Protein AF-A0A9E5EJ06-F1 (afdb_monomer_lite)

Radius of gyration: 21.03 Å; chains: 1; bounding box: 41×46×55 Å

Secondary structure (DSSP, 8-state):
-EEEEEE--SSSHHHHHHTT-GGGSSS---TTS---S-TT---TTS--SS-HHHHIIIIIITHHHH---SS--TTSTT----SEEEEEEE-TTS-EEEEEEETT-SEEEEEEEEEETTEEEEEEEEEEE----SS--S----TTTS-EEEEEEEETTS--EE-PPPP--SHHHHHHHHHHHHHH-SSPPP-TT-----S--

Foldseek 3Di:
DKDKDFDAQCFAQVNCVVVVNNLLEDDWWAAPDCPALPLLFDHLVPHPDPDSVVSCVVAVVCCVPVVDHPGTRRHYHPDDDTQWMWMWDQDPVRDIDTDIGHNPPQWDWDWDKDQDPFFIKIKIWTQGGSPSPSPPPPDPVHSPVPIDIWIKTDTPPDDIDTDDDDQADDPPSPVVVLVCLVPPPPDRDDDPPCPDPDDDD

Sequence (201 aa):
EVSAFGNLAFYGEANALQRGDKKWTGFSRYTGRENGQDPFAYRLDDPKLTDPEMEQGIYWKAEKETGYLRDQNVFRPGITIEDVMSVLVRYRDDTLLNYSLNAFSPYEGYTATFTCDRGRVEYREFHGAHIVQGSGSKSLVDEHGSWKAELKVFPHFQDPYEVQIPFSEGGHGGGDPLLQEQIFSLSPPADPWARSAGHSC

pLDDT: mean 85.73, std 15.83, range [33.41, 98.56]

Structure (mmCIF, N/CA/C/O backbone):
data_AF-A0A9E5EJ06-F1
#
_entry.id   AF-A0A9E5EJ06-F1
#
loop_
_atom_site.group_PDB
_atom_site.id
_atom_site.type_symbol
_atom_site.label_atom_id
_atom_site.label_alt_id
_atom_site.label_comp_id
_atom_site.label_asym_id
_atom_site.label_entity_id
_atom_site.label_seq_id
_atom_site.pdbx_PDB_ins_code
_atom_site.Cartn_x
_atom_site.Cartn_y
_atom_site.Cartn_z
_atom_site.occupancy
_atom_site.B_iso_or_equiv
_atom_site.auth_seq_id
_atom_site.auth_comp_id
_atom_site.auth_asym_id
_atom_site.auth_atom_id
_atom_site.pdbx_PDB_model_num
ATOM 1 N N . GLU A 1 1 ? -10.680 0.039 -19.235 1.00 93.94 1 GLU A N 1
ATOM 2 C CA . GLU A 1 1 ? -11.838 -0.443 -18.438 1.00 93.94 1 GLU A CA 1
ATOM 3 C C . GLU A 1 1 ? -11.390 -0.674 -17.003 1.00 93.94 1 GLU A C 1
ATOM 5 O O . GLU A 1 1 ? -10.230 -1.024 -16.811 1.00 93.94 1 GLU A O 1
ATOM 10 N N . VAL A 1 2 ? -12.267 -0.469 -16.018 1.00 96.50 2 VAL A N 1
ATOM 11 C CA . VAL A 1 2 ? -11.960 -0.715 -14.600 1.00 96.50 2 VAL A CA 1
ATOM 12 C C . VAL A 1 2 ? -13.094 -1.516 -13.974 1.00 96.50 2 VAL A C 1
ATOM 14 O O . VAL A 1 2 ? -14.266 -1.215 -14.192 1.00 96.50 2 VAL A O 1
ATOM 17 N N . SER A 1 3 ? -12.747 -2.536 -13.197 1.00 98.06 3 SER A N 1
ATOM 18 C CA . SER A 1 3 ? -13.660 -3.241 -12.295 1.00 98.06 3 SER A CA 1
ATOM 19 C C . SER A 1 3 ? -13.023 -3.290 -10.916 1.00 98.06 3 SER A C 1
ATOM 21 O O . SER A 1 3 ? -11.873 -3.700 -10.789 1.00 98.06 3 SER A O 1
ATOM 23 N N . ALA A 1 4 ? -13.749 -2.849 -9.897 1.00 97.75 4 ALA A N 1
ATOM 24 C CA . ALA A 1 4 ? -13.243 -2.755 -8.538 1.00 97.75 4 ALA A CA 1
ATOM 25 C C . ALA A 1 4 ? -14.284 -3.286 -7.558 1.00 97.75 4 ALA A C 1
ATOM 27 O O . ALA A 1 4 ? -15.479 -3.034 -7.715 1.00 97.75 4 ALA A O 1
ATOM 28 N N . PHE A 1 5 ? -13.806 -3.997 -6.547 1.00 97.94 5 PHE A N 1
ATOM 29 C CA . PHE A 1 5 ? -14.592 -4.447 -5.411 1.00 97.94 5 PHE A CA 1
ATOM 30 C C . PHE A 1 5 ? -13.811 -4.122 -4.150 1.00 97.94 5 PHE A C 1
ATOM 32 O O . PHE A 1 5 ? -12.619 -4.422 -4.074 1.00 97.94 5 PHE A O 1
ATOM 39 N N . GLY A 1 6 ? -14.477 -3.548 -3.162 1.00 97.69 6 GLY A N 1
ATOM 40 C CA . GLY A 1 6 ? -13.914 -3.397 -1.837 1.00 97.69 6 GLY A CA 1
ATOM 41 C C . GLY A 1 6 ? -14.914 -3.797 -0.770 1.00 97.69 6 GLY A C 1
ATOM 42 O O . GLY A 1 6 ? -16.070 -4.137 -1.047 1.00 97.69 6 GLY A O 1
ATOM 43 N N . ASN A 1 7 ? -14.411 -3.877 0.453 1.00 97.69 7 ASN A N 1
ATOM 44 C CA . ASN A 1 7 ? -15.216 -4.185 1.619 1.00 97.69 7 ASN A CA 1
ATOM 45 C C . ASN A 1 7 ? -14.571 -3.580 2.868 1.00 97.69 7 ASN A C 1
ATOM 47 O O . ASN A 1 7 ? -13.352 -3.435 2.949 1.00 97.69 7 ASN A O 1
ATOM 51 N N . LEU A 1 8 ? -15.399 -3.274 3.861 1.00 97.56 8 LEU A N 1
ATOM 52 C CA . LEU A 1 8 ? -14.957 -3.065 5.233 1.00 97.56 8 LEU A CA 1
ATOM 53 C C . LEU A 1 8 ? -15.036 -4.427 5.934 1.00 97.56 8 LEU A C 1
ATOM 55 O O . LEU A 1 8 ? -16.119 -4.858 6.329 1.00 97.56 8 LEU A O 1
ATOM 59 N N . ALA A 1 9 ? -13.909 -5.126 6.033 1.00 96.06 9 ALA A N 1
ATOM 60 C CA . ALA A 1 9 ? -13.821 -6.517 6.470 1.00 96.06 9 ALA A CA 1
ATOM 61 C C . ALA A 1 9 ? -13.235 -6.691 7.882 1.00 96.06 9 ALA A C 1
ATOM 63 O O . ALA A 1 9 ? -13.571 -7.664 8.560 1.00 96.06 9 ALA A O 1
ATOM 64 N N . PHE A 1 10 ? -12.383 -5.774 8.351 1.00 96.06 10 PHE A N 1
ATOM 65 C CA . PHE A 1 10 ? -11.722 -5.872 9.655 1.00 96.06 10 PHE A CA 1
ATOM 66 C C . PHE A 1 10 ? -12.070 -4.708 10.582 1.00 96.06 10 PHE A C 1
ATOM 68 O O . PHE A 1 10 ? -12.470 -4.923 11.725 1.00 96.06 10 PHE A O 1
ATOM 75 N N . TYR A 1 11 ? -11.949 -3.465 10.142 1.00 96.31 11 TYR A N 1
ATOM 76 C CA . TYR A 1 11 ? -12.270 -2.310 10.976 1.00 96.31 11 TYR A CA 1
ATOM 77 C C . TYR A 1 11 ? -13.785 -2.128 11.148 1.00 96.31 11 TYR A C 1
ATOM 79 O O . TYR A 1 11 ? -14.600 -2.831 10.550 1.00 96.31 11 TYR A O 1
ATOM 87 N N . GLY A 1 12 ? -14.179 -1.185 12.005 1.00 96.62 12 GLY A N 1
ATOM 88 C CA . GLY A 1 12 ? -15.582 -0.907 12.302 1.00 96.62 12 GLY A CA 1
ATOM 89 C C . GLY A 1 12 ? -16.208 -1.831 13.352 1.00 96.62 12 GLY A C 1
ATOM 90 O O . GLY A 1 12 ? -15.790 -2.969 13.579 1.00 96.62 12 GLY A O 1
ATOM 91 N N . GLU A 1 13 ? -17.230 -1.300 14.023 1.00 96.75 13 GLU A N 1
ATOM 92 C CA . GLU A 1 13 ? -17.879 -1.953 15.163 1.00 96.75 13 GLU A CA 1
ATOM 93 C C . GLU A 1 13 ? -18.507 -3.303 14.796 1.00 96.75 13 GLU A C 1
ATOM 95 O O . GLU A 1 13 ? -18.288 -4.292 15.492 1.00 96.75 13 GLU A O 1
ATOM 100 N N . ALA A 1 14 ? -19.250 -3.370 13.687 1.00 96.25 14 ALA A N 1
ATOM 101 C CA . ALA A 1 14 ? -19.953 -4.586 13.278 1.00 96.25 14 ALA A CA 1
ATOM 102 C C . ALA A 1 14 ? -18.990 -5.765 13.072 1.00 96.25 14 ALA A C 1
ATOM 104 O O . ALA A 1 14 ? -19.231 -6.855 13.592 1.00 96.25 14 ALA A O 1
ATOM 105 N N . ASN A 1 15 ? -17.862 -5.525 12.398 1.00 97.12 15 ASN A N 1
ATOM 106 C CA . ASN A 1 15 ? -16.838 -6.544 12.177 1.00 97.12 15 ASN A CA 1
ATOM 107 C C . ASN A 1 15 ? -16.154 -6.949 13.484 1.00 97.12 15 ASN A C 1
ATOM 109 O O . ASN A 1 15 ? -15.868 -8.130 13.686 1.00 97.12 15 ASN A O 1
ATOM 113 N N . ALA A 1 16 ? -15.921 -5.995 14.395 1.00 96.06 16 ALA A N 1
ATOM 114 C CA . ALA A 1 16 ? -15.368 -6.282 15.718 1.00 96.06 16 ALA A CA 1
ATOM 115 C C . ALA A 1 16 ? -16.295 -7.168 16.544 1.00 96.06 16 ALA A C 1
ATOM 117 O O . ALA A 1 16 ? -15.855 -8.161 17.121 1.00 96.06 16 ALA A O 1
ATOM 118 N N . LEU A 1 17 ? -17.592 -6.869 16.549 1.00 96.31 17 LEU A N 1
ATOM 119 C CA . LEU A 1 17 ? -18.586 -7.694 17.224 1.00 96.31 17 LEU A CA 1
ATOM 120 C C . LEU A 1 17 ? -18.691 -9.085 16.588 1.00 96.31 17 LEU A C 1
ATOM 122 O O . LEU A 1 17 ? -18.703 -10.077 17.317 1.00 96.31 17 LEU A O 1
ATOM 126 N N . GLN A 1 18 ? -18.708 -9.171 15.255 1.00 96.69 18 GLN A N 1
ATOM 127 C CA . GLN A 1 18 ? -18.821 -10.437 14.527 1.00 96.69 18 GLN A CA 1
ATOM 128 C C . GLN A 1 18 ? -17.659 -11.391 14.826 1.00 96.69 18 GLN A C 1
ATOM 130 O O . GLN A 1 18 ? -17.883 -12.589 14.992 1.00 96.69 18 GLN A O 1
ATOM 135 N N . ARG A 1 19 ? -16.430 -10.873 14.943 1.00 96.19 19 ARG A N 1
ATOM 136 C CA . ARG A 1 19 ? -15.247 -11.689 15.263 1.00 96.19 19 ARG A CA 1
ATOM 137 C C . ARG A 1 19 ? -15.020 -11.924 16.762 1.00 96.19 19 ARG A C 1
ATOM 139 O O . ARG A 1 19 ? -14.024 -12.535 17.131 1.00 96.19 19 ARG A O 1
ATOM 146 N N . GLY A 1 20 ? -15.918 -11.451 17.632 1.00 96.19 20 GLY A N 1
ATOM 147 C CA . GLY A 1 20 ? -15.823 -11.647 19.086 1.00 96.19 20 GLY A CA 1
ATOM 148 C C . GLY A 1 20 ? -14.935 -10.638 19.827 1.00 96.19 20 GLY A C 1
ATOM 149 O O . GLY A 1 20 ? -14.646 -10.812 21.009 1.00 96.19 20 GLY A O 1
ATOM 150 N N . ASP A 1 21 ? -14.557 -9.542 19.177 1.00 94.25 21 ASP A N 1
ATOM 151 C CA . ASP A 1 21 ? -13.640 -8.509 19.669 1.00 94.25 21 ASP A CA 1
ATOM 152 C C . ASP A 1 21 ? -14.359 -7.322 20.334 1.00 94.25 21 ASP A C 1
ATOM 154 O O . ASP A 1 21 ? -13.904 -6.178 20.296 1.00 94.25 21 ASP A O 1
ATOM 158 N N . LYS A 1 22 ? -15.484 -7.581 21.013 1.00 93.81 22 LYS A N 1
ATOM 159 C CA . LYS A 1 22 ? -16.310 -6.541 21.661 1.00 93.81 22 LYS A CA 1
ATOM 160 C C . LYS A 1 22 ? -15.519 -5.632 22.613 1.00 93.81 22 LYS A C 1
ATOM 162 O O . LYS A 1 22 ? -15.868 -4.464 22.765 1.00 93.81 22 LYS A O 1
ATOM 167 N N . LYS A 1 23 ? -14.438 -6.139 23.217 1.00 92.00 23 LYS A N 1
ATOM 168 C CA . LYS A 1 23 ? -13.532 -5.366 24.085 1.00 92.00 23 LYS A CA 1
ATOM 169 C C . LYS A 1 23 ? -12.911 -4.137 23.402 1.00 92.00 23 LYS A C 1
ATOM 171 O O . LYS A 1 23 ? -12.514 -3.218 24.101 1.00 92.00 23 LYS A O 1
ATOM 176 N N . TRP A 1 24 ? -12.851 -4.110 22.068 1.00 91.19 24 TRP A N 1
ATOM 177 C CA . TRP A 1 24 ? -12.317 -2.989 21.287 1.00 91.19 24 TRP A CA 1
ATOM 178 C C . TRP A 1 24 ? -13.392 -1.985 20.828 1.00 91.19 24 TRP A C 1
ATOM 180 O O . TRP A 1 24 ? -13.083 -1.021 20.132 1.00 91.19 24 TRP A O 1
ATOM 190 N N . THR A 1 25 ? -14.651 -2.183 21.229 1.00 92.31 25 THR A N 1
ATOM 191 C CA . THR A 1 25 ? -15.814 -1.374 20.813 1.00 92.31 25 THR A CA 1
ATOM 192 C C . THR A 1 25 ? -16.429 -0.604 21.985 1.00 92.31 25 THR A C 1
ATOM 194 O O . THR A 1 25 ? -16.148 -0.896 23.146 1.00 92.31 25 THR A O 1
ATOM 197 N N . GLY A 1 26 ? -17.300 0.368 21.697 1.00 90.31 26 GLY A N 1
ATOM 198 C CA . GLY A 1 26 ? -18.131 1.027 22.715 1.00 90.31 26 GLY A CA 1
ATOM 199 C C . GLY A 1 26 ? -17.432 2.070 23.596 1.00 90.31 26 GLY A C 1
ATOM 200 O O . GLY A 1 26 ? -18.046 2.568 24.537 1.00 90.31 26 GLY A O 1
ATOM 201 N N . PHE A 1 27 ? -16.184 2.437 23.299 1.00 90.25 27 PHE A N 1
ATOM 202 C CA . PHE A 1 27 ? -15.470 3.519 23.981 1.00 90.25 27 PHE A CA 1
ATOM 203 C C . PHE A 1 27 ? -14.889 4.528 22.990 1.00 90.25 27 PHE A C 1
ATOM 205 O O . PHE A 1 27 ? -14.493 4.189 21.869 1.00 90.25 27 PHE A O 1
ATOM 212 N N . SER A 1 28 ? -14.811 5.784 23.426 1.00 88.50 28 SER A N 1
ATOM 213 C CA . SER A 1 28 ? -14.100 6.832 22.699 1.00 88.50 28 SER A CA 1
ATOM 214 C C . SER A 1 28 ? -12.610 6.757 23.019 1.00 88.50 28 SER A C 1
ATOM 216 O O . SER A 1 28 ? -12.224 6.943 24.173 1.00 88.50 28 SER A O 1
ATOM 218 N N . ARG A 1 29 ? -11.794 6.535 21.990 1.00 90.06 29 ARG A N 1
ATOM 219 C CA . ARG A 1 29 ? -10.335 6.662 22.043 1.00 90.06 29 ARG A CA 1
ATOM 220 C C . ARG A 1 29 ? -9.938 8.103 21.753 1.00 90.06 29 ARG A C 1
ATOM 222 O O . ARG A 1 29 ? -10.579 8.740 20.916 1.00 90.06 29 ARG A O 1
ATOM 229 N N . TYR A 1 30 ? -8.946 8.588 22.490 1.00 90.94 30 TYR A N 1
ATOM 230 C CA . TYR A 1 30 ? -8.247 9.839 22.221 1.00 90.94 30 TYR A CA 1
ATOM 231 C C . TYR A 1 30 ? -6.979 9.950 23.086 1.00 90.94 30 TYR A C 1
ATOM 233 O O . TYR A 1 30 ? -6.900 9.332 24.158 1.00 90.94 30 TYR A O 1
ATOM 241 N N . THR A 1 31 ? -6.035 10.793 22.659 1.00 86.88 31 THR A N 1
ATOM 242 C CA . THR A 1 31 ? -4.785 11.081 23.372 1.00 86.88 31 THR A CA 1
ATOM 243 C C . THR A 1 31 ? -5.070 11.647 24.771 1.00 86.88 31 THR A C 1
ATOM 245 O O . THR A 1 31 ? -5.948 12.488 24.960 1.00 86.88 31 THR A O 1
ATOM 248 N N . GLY A 1 32 ? -4.351 11.153 25.785 1.00 82.56 32 GLY A N 1
ATOM 249 C CA .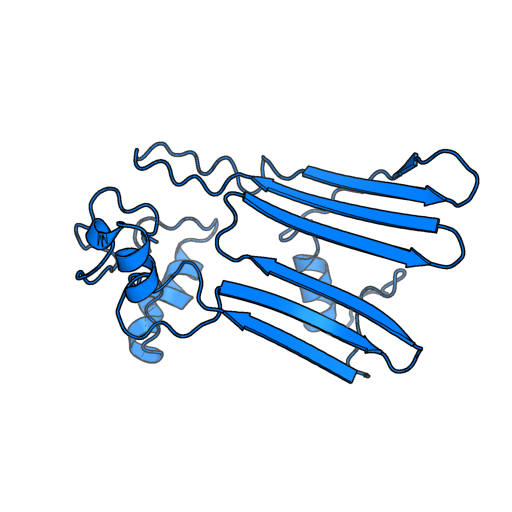 GLY A 1 32 ? -4.544 11.531 27.193 1.00 82.56 32 GLY A CA 1
ATOM 250 C C . GLY A 1 32 ? -5.698 10.820 27.920 1.00 82.56 32 GLY A C 1
ATOM 251 O O . GLY A 1 32 ? -5.884 11.047 29.115 1.00 82.56 32 GLY A O 1
ATOM 252 N N . ARG A 1 33 ? -6.462 9.945 27.248 1.00 83.88 33 ARG A N 1
ATOM 253 C CA . ARG A 1 33 ? -7.433 9.055 27.909 1.00 83.88 33 ARG A CA 1
ATOM 254 C C . ARG A 1 33 ? -6.793 7.726 28.299 1.00 83.88 33 ARG A C 1
ATOM 256 O O . ARG A 1 33 ? -5.929 7.206 27.596 1.00 83.88 33 ARG A O 1
ATOM 263 N N . GLU A 1 34 ? -7.251 7.153 29.409 1.00 78.56 34 GLU A N 1
ATOM 264 C CA . GLU A 1 34 ? -6.862 5.807 29.822 1.00 78.56 34 GLU A CA 1
ATOM 265 C C . GLU A 1 34 ? -7.539 4.776 28.907 1.00 78.56 34 GLU A C 1
ATOM 267 O O . GLU A 1 34 ? -8.692 4.405 29.104 1.00 78.56 34 GLU A O 1
ATOM 272 N N . ASN A 1 35 ? -6.817 4.338 27.873 1.00 70.00 35 ASN A N 1
ATOM 273 C CA . ASN A 1 35 ? -7.310 3.367 26.888 1.00 70.00 35 ASN A CA 1
ATOM 274 C C . ASN A 1 35 ? -6.712 1.957 27.108 1.00 70.00 35 ASN A C 1
ATOM 276 O O . ASN A 1 35 ? -6.850 1.082 26.260 1.00 70.00 35 ASN A O 1
ATOM 280 N N . GLY A 1 36 ? -6.044 1.710 28.245 1.00 69.38 36 GLY A N 1
ATOM 281 C CA . GLY A 1 36 ? -5.400 0.426 28.553 1.00 69.38 36 GLY A CA 1
ATOM 282 C C . GLY A 1 36 ? -4.250 0.067 27.598 1.00 69.38 36 GLY A C 1
ATOM 283 O O . GLY A 1 36 ? -3.536 0.943 27.118 1.00 69.38 36 GLY A O 1
ATOM 284 N N . GLN A 1 37 ? -4.069 -1.232 27.326 1.00 75.31 37 GLN A N 1
ATOM 285 C CA . GLN A 1 37 ? -3.124 -1.765 26.327 1.00 75.31 37 GLN A CA 1
ATOM 286 C C . GLN A 1 37 ? -3.788 -1.891 24.945 1.00 75.31 37 GLN A C 1
ATOM 288 O O . GLN A 1 37 ? -3.734 -2.946 24.315 1.00 75.31 37 GLN A O 1
ATOM 293 N N . ASP A 1 38 ? -4.505 -0.853 24.516 1.00 83.00 38 ASP A N 1
ATOM 294 C CA . ASP A 1 38 ? -5.144 -0.819 23.202 1.00 83.00 38 ASP A CA 1
ATOM 295 C C . ASP A 1 38 ? -4.075 -0.758 22.098 1.00 83.00 38 ASP A C 1
ATOM 297 O O . ASP A 1 38 ? -3.381 0.257 21.984 1.00 83.00 38 ASP A O 1
ATOM 301 N N . PRO A 1 39 ? -3.926 -1.817 21.277 1.00 82.12 39 PRO A N 1
ATOM 302 C CA . PRO A 1 39 ? -2.871 -1.878 20.275 1.00 82.12 39 PRO A CA 1
ATOM 303 C C . PRO A 1 39 ? -3.102 -0.911 19.105 1.00 82.12 39 PRO A C 1
ATOM 305 O O . PRO A 1 39 ? -2.232 -0.757 18.260 1.00 82.12 39 PRO A O 1
ATOM 308 N N . PHE A 1 40 ? -4.259 -0.252 19.038 1.00 85.56 40 PHE A N 1
ATOM 309 C CA . PHE A 1 40 ? -4.588 0.715 17.994 1.00 85.56 40 PHE A CA 1
ATOM 310 C C . PHE A 1 40 ? -4.520 2.166 18.492 1.00 85.56 40 PHE A C 1
ATOM 312 O O . PHE A 1 40 ? -4.997 3.067 17.801 1.00 85.56 40 PHE A O 1
ATOM 319 N N . ALA A 1 41 ? -4.013 2.401 19.707 1.00 84.62 41 ALA A N 1
ATOM 320 C CA . ALA A 1 41 ? -3.843 3.745 20.243 1.00 84.62 41 ALA A CA 1
ATOM 321 C C . ALA A 1 41 ? -2.673 4.467 19.565 1.00 84.62 41 ALA A C 1
ATOM 323 O O . ALA A 1 41 ? -1.543 3.978 19.583 1.00 84.62 41 ALA A O 1
ATOM 324 N N . TYR A 1 42 ? -2.935 5.658 19.021 1.00 83.12 42 TYR A N 1
ATOM 325 C CA . TYR A 1 42 ? -1.910 6.524 18.447 1.00 83.12 42 TYR A CA 1
ATOM 326 C C . TYR A 1 42 ? -1.749 7.775 19.309 1.00 83.12 42 TYR A C 1
ATOM 328 O O . TYR A 1 42 ? -2.467 8.764 19.173 1.00 83.12 42 TYR A O 1
ATOM 336 N N . ARG A 1 43 ? -0.806 7.717 20.247 1.00 83.44 43 ARG A N 1
ATOM 337 C CA . ARG A 1 43 ? -0.616 8.750 21.265 1.00 83.44 43 ARG A CA 1
ATOM 338 C C . ARG A 1 43 ? 0.138 9.963 20.720 1.00 83.44 43 ARG A C 1
ATOM 340 O O . ARG A 1 43 ? 1.351 9.913 20.567 1.00 83.44 43 ARG A O 1
ATOM 347 N N . LEU A 1 44 ? -0.564 11.077 20.505 1.00 84.62 44 LEU A N 1
ATOM 348 C CA . LEU A 1 44 ? 0.040 12.342 20.047 1.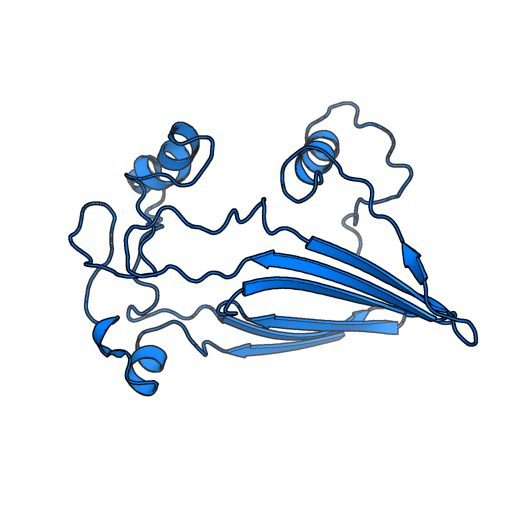00 84.62 44 LEU A CA 1
ATOM 349 C C . LEU A 1 44 ? 0.904 13.029 21.130 1.00 84.62 44 LEU A C 1
ATOM 351 O O . LEU A 1 44 ? 1.692 13.928 20.829 1.00 84.62 44 LEU A O 1
ATOM 355 N N . ASP A 1 45 ? 0.778 12.594 22.388 1.00 84.56 45 ASP A N 1
ATOM 356 C CA . ASP A 1 45 ? 1.614 13.003 23.525 1.00 84.56 45 ASP A CA 1
ATOM 357 C C . ASP A 1 45 ? 2.869 12.132 23.718 1.00 84.56 45 ASP A C 1
ATOM 359 O O . ASP A 1 45 ? 3.732 12.471 24.525 1.00 84.56 45 ASP A O 1
ATOM 363 N N . ASP A 1 46 ? 2.987 11.045 22.955 1.00 78.62 46 ASP A N 1
ATOM 364 C CA . ASP A 1 46 ? 4.160 10.171 22.855 1.00 78.62 46 ASP A CA 1
ATOM 365 C C . ASP A 1 46 ? 4.494 9.956 21.362 1.00 78.62 46 ASP A C 1
ATOM 367 O O . ASP A 1 46 ? 4.312 8.850 20.833 1.00 78.62 46 ASP A O 1
ATOM 371 N N . PRO A 1 47 ? 4.898 11.042 20.668 1.00 70.25 47 PRO A N 1
ATOM 372 C CA . PRO A 1 47 ? 5.046 11.070 19.219 1.00 70.25 47 PRO A CA 1
ATOM 373 C C . PRO A 1 47 ? 6.035 10.011 18.740 1.00 70.25 47 PRO A C 1
ATOM 375 O O . PRO A 1 47 ? 7.067 9.753 19.367 1.00 70.25 47 PRO A O 1
ATOM 378 N N . LYS A 1 48 ? 5.686 9.374 17.621 1.00 67.25 48 LYS A N 1
ATOM 379 C CA . LYS A 1 48 ? 6.460 8.273 17.027 1.00 67.25 48 LYS A CA 1
ATOM 380 C C . LYS A 1 48 ? 7.344 8.733 15.875 1.00 67.25 48 LYS A C 1
ATOM 382 O O . LYS A 1 48 ? 8.208 7.977 15.446 1.00 67.25 48 LYS A O 1
ATOM 387 N N . LEU A 1 49 ? 7.148 9.962 15.402 1.00 69.81 49 LEU A N 1
ATOM 388 C CA . LEU A 1 49 ? 7.929 10.544 14.321 1.00 69.81 49 LEU A CA 1
ATOM 389 C C . LEU A 1 49 ? 9.240 11.158 14.824 1.00 69.81 49 LEU A C 1
ATOM 391 O O . LEU A 1 49 ? 9.374 11.562 15.979 1.00 69.81 49 LEU A O 1
ATOM 395 N N . THR A 1 50 ? 10.206 11.266 13.912 1.00 73.62 50 THR A N 1
ATOM 396 C CA . THR A 1 50 ? 11.506 11.911 14.154 1.00 73.62 50 THR A CA 1
ATOM 397 C C . THR A 1 50 ? 11.386 13.404 14.459 1.00 73.62 50 THR A C 1
ATOM 399 O O . THR A 1 50 ? 12.276 13.957 15.102 1.00 73.62 50 THR A O 1
ATOM 402 N N . ASP A 1 51 ? 10.290 14.043 14.034 1.00 81.56 51 ASP A N 1
ATOM 403 C CA . ASP A 1 51 ? 9.948 15.433 14.347 1.00 81.56 51 ASP A CA 1
ATOM 404 C C . ASP A 1 51 ? 8.610 15.519 15.117 1.00 81.56 51 ASP A C 1
ATOM 406 O O . ASP A 1 51 ? 7.534 15.665 14.522 1.00 81.56 51 ASP A O 1
ATOM 410 N N . PRO A 1 52 ? 8.667 15.426 16.458 1.00 84.94 52 PRO A N 1
ATOM 411 C CA . PRO A 1 52 ? 7.520 15.595 17.345 1.00 84.94 52 PRO A CA 1
ATOM 412 C C . PRO A 1 52 ? 6.774 16.922 17.196 1.00 84.94 52 PRO A C 1
ATOM 414 O O . PRO A 1 52 ? 5.557 16.972 17.378 1.00 84.94 52 PRO A O 1
ATOM 417 N N . GLU A 1 53 ? 7.489 18.017 16.923 1.00 89.44 53 GLU A N 1
ATOM 418 C CA . GLU A 1 53 ? 6.886 19.347 16.884 1.00 89.44 53 GLU A CA 1
ATOM 419 C C . GLU A 1 53 ? 6.035 19.510 15.628 1.00 89.44 53 GLU A C 1
ATOM 421 O O . GLU A 1 53 ? 4.900 19.994 15.723 1.00 89.44 53 GLU A O 1
ATOM 426 N N . MET A 1 54 ? 6.547 19.040 14.486 1.00 87.62 54 MET A N 1
ATOM 427 C CA . MET A 1 54 ? 5.793 18.969 13.240 1.00 87.62 54 MET A CA 1
ATOM 428 C C . MET A 1 54 ? 4.556 18.087 13.402 1.00 87.62 54 MET A C 1
ATOM 430 O O . MET A 1 54 ? 3.451 18.545 13.109 1.00 87.62 54 MET A O 1
ATOM 434 N N . GLU A 1 55 ? 4.711 16.877 13.951 1.00 84.31 55 GLU A N 1
ATOM 435 C CA . GLU A 1 55 ? 3.604 15.944 14.169 1.00 84.31 55 GLU A CA 1
ATOM 436 C C . GLU A 1 55 ? 2.480 16.566 15.008 1.00 84.31 55 GLU A C 1
ATOM 438 O O . GLU A 1 55 ? 1.308 16.571 14.618 1.00 84.31 55 GLU A O 1
ATOM 443 N N . GLN A 1 56 ? 2.837 17.131 16.160 1.00 88.69 56 GLN A N 1
ATOM 444 C CA . GLN A 1 56 ? 1.870 17.789 17.027 1.00 88.69 56 GLN A CA 1
ATOM 445 C C . GLN A 1 56 ? 1.287 19.039 16.375 1.00 88.69 56 GLN A C 1
ATOM 447 O O . GLN A 1 56 ? 0.116 19.330 16.593 1.00 88.69 56 GLN A O 1
ATOM 452 N N . GLY A 1 57 ? 2.070 19.776 15.588 1.00 90.31 57 GLY A N 1
ATOM 453 C CA . GLY A 1 57 ? 1.616 20.938 14.834 1.00 90.31 57 GLY A CA 1
ATOM 454 C C . GLY A 1 57 ? 0.484 20.597 13.873 1.00 90.31 57 GLY A C 1
ATOM 455 O O . GLY A 1 57 ? -0.597 21.173 13.979 1.00 90.31 57 GLY A O 1
ATOM 456 N N . ILE A 1 58 ? 0.719 19.634 12.980 1.00 88.38 58 ILE A N 1
ATOM 457 C CA . ILE A 1 58 ? -0.212 19.313 11.890 1.00 88.38 58 ILE A CA 1
ATOM 458 C C . ILE A 1 58 ? -1.395 18.447 12.329 1.00 88.38 58 ILE A C 1
ATOM 460 O O . ILE A 1 58 ? -2.447 18.516 11.699 1.00 88.38 58 ILE A O 1
ATOM 464 N N . TYR A 1 59 ? -1.246 17.641 13.388 1.00 89.00 59 TYR A N 1
ATOM 465 C CA . TYR A 1 59 ? -2.319 16.758 13.852 1.00 89.00 59 TYR A CA 1
ATOM 466 C C . TYR A 1 59 ? -2.989 17.262 15.121 1.00 89.00 59 TYR A C 1
ATOM 468 O O . TYR A 1 59 ? -4.196 17.442 15.107 1.00 89.00 59 TYR A O 1
ATOM 476 N N . TRP A 1 60 ? -2.246 17.499 16.207 1.00 91.38 60 TRP A N 1
ATOM 477 C CA . TRP A 1 60 ? -2.855 17.762 17.520 1.00 91.38 60 TRP A CA 1
ATOM 478 C C . TRP A 1 60 ? -3.281 19.226 17.707 1.00 91.38 60 TRP A C 1
ATOM 480 O O . TRP A 1 60 ? -4.407 19.529 18.099 1.00 91.38 60 TRP A O 1
ATOM 490 N N . LYS A 1 61 ? -2.390 20.173 17.412 1.00 91.88 61 LYS A N 1
ATOM 491 C CA . LYS A 1 61 ? -2.657 21.610 17.553 1.00 91.88 61 LYS A CA 1
ATOM 492 C C . LYS A 1 61 ? -3.672 22.084 16.503 1.00 91.88 61 LYS A C 1
ATOM 494 O O . LYS A 1 61 ? -4.488 22.953 16.812 1.00 91.88 61 LYS A O 1
ATOM 499 N N . ALA A 1 62 ? -3.671 21.464 15.321 1.00 93.56 62 ALA A N 1
ATOM 500 C CA . ALA A 1 62 ? -4.571 21.767 14.207 1.00 93.56 62 ALA A CA 1
ATOM 501 C C . ALA A 1 62 ? -6.005 21.213 14.353 1.00 93.56 62 ALA A C 1
ATOM 503 O O . ALA A 1 62 ? -6.873 21.534 13.537 1.00 93.56 62 ALA A O 1
ATOM 504 N N . GLU A 1 63 ? -6.316 20.410 15.378 1.00 94.06 63 GLU A N 1
ATOM 505 C CA . GLU A 1 63 ? -7.671 19.854 15.562 1.00 94.06 63 GLU A CA 1
ATOM 506 C C . GLU A 1 63 ? -8.738 20.937 15.720 1.00 94.06 63 GLU A C 1
ATOM 508 O O . GLU A 1 63 ? -9.867 20.774 15.262 1.00 94.06 63 GLU A O 1
ATOM 513 N N . LYS A 1 64 ? -8.384 22.067 16.346 1.00 92.31 64 LYS A N 1
ATOM 514 C CA . LYS A 1 64 ? -9.298 23.205 16.528 1.00 92.31 64 LYS A CA 1
ATOM 515 C C . LYS A 1 64 ? -9.700 23.853 15.204 1.00 92.31 64 LYS A C 1
ATOM 517 O O . LYS A 1 64 ? -10.746 24.490 15.141 1.00 92.31 64 LYS A O 1
ATOM 522 N N . GLU A 1 65 ? -8.863 23.710 14.183 1.00 92.88 65 GLU A N 1
ATOM 523 C CA . GLU A 1 65 ? -9.050 24.314 12.866 1.00 92.88 65 GLU A CA 1
ATOM 524 C C . GLU A 1 65 ? -9.749 23.345 11.909 1.00 92.88 65 GLU A C 1
ATOM 526 O O . GLU A 1 65 ? -10.661 23.735 11.184 1.00 92.88 65 GLU A O 1
ATOM 531 N N . THR A 1 66 ? -9.343 22.073 11.927 1.00 90.56 66 THR A N 1
ATOM 532 C CA . THR A 1 66 ? -9.791 21.063 10.954 1.00 90.56 66 THR A CA 1
ATOM 533 C C . THR A 1 66 ? -10.901 20.152 11.478 1.00 90.56 66 THR A C 1
ATOM 535 O O . THR A 1 66 ? -11.626 19.550 10.688 1.00 90.56 66 THR A O 1
ATOM 538 N N . GLY A 1 67 ? -11.019 19.994 12.800 1.00 90.38 67 GLY A N 1
ATOM 539 C CA . GLY A 1 67 ? -11.846 18.963 13.432 1.00 90.38 67 GLY A CA 1
ATOM 540 C C . GLY A 1 67 ? -11.346 17.529 13.205 1.00 90.38 67 GLY A C 1
ATOM 541 O O . GLY A 1 67 ? -12.014 16.578 13.615 1.00 90.38 67 GLY A O 1
ATOM 542 N N . TYR A 1 68 ? -10.195 17.349 12.550 1.00 89.38 68 TYR A N 1
ATOM 543 C CA . TYR A 1 68 ? -9.640 16.038 12.244 1.00 89.38 68 TYR A CA 1
ATOM 544 C C . TYR A 1 68 ? -8.950 15.450 13.475 1.00 89.38 68 TYR A C 1
ATOM 546 O O . TYR A 1 68 ? -7.846 15.851 13.827 1.00 89.38 68 TYR A O 1
ATOM 554 N N . LEU A 1 69 ? -9.591 14.475 14.122 1.00 90.31 69 LEU A N 1
ATOM 555 C CA . LEU A 1 69 ? -8.989 13.756 15.247 1.00 90.31 69 LEU A CA 1
ATOM 556 C C . LEU A 1 69 ? -8.327 12.475 14.731 1.00 90.31 69 LEU A C 1
ATOM 558 O O . LEU A 1 69 ? -9.019 11.568 14.261 1.00 90.31 69 LEU A O 1
ATOM 562 N N . ARG A 1 70 ? -6.998 12.394 14.846 1.00 88.44 70 ARG A N 1
ATOM 563 C CA . ARG A 1 70 ? -6.211 11.248 14.361 1.00 88.44 70 ARG A CA 1
ATOM 564 C C . ARG A 1 70 ? -6.381 10.000 15.234 1.00 88.44 70 ARG A C 1
ATOM 566 O O . ARG A 1 70 ? -6.567 8.908 14.707 1.00 88.44 70 ARG A O 1
ATOM 573 N N . ASP A 1 71 ? -6.375 10.157 16.556 1.00 88.38 71 ASP A N 1
ATOM 574 C CA . ASP A 1 71 ? -6.452 9.050 17.525 1.00 88.38 71 ASP A CA 1
ATOM 575 C C . ASP A 1 71 ? -7.902 8.640 17.850 1.00 88.38 71 ASP A C 1
ATOM 577 O O . ASP A 1 71 ? -8.321 8.617 19.007 1.00 88.38 71 ASP A O 1
ATOM 581 N N . GLN A 1 72 ? -8.718 8.364 16.827 1.00 91.06 72 GLN A N 1
ATOM 582 C CA . GLN A 1 72 ? -10.078 7.845 17.027 1.00 91.06 72 GLN A CA 1
ATOM 583 C C . GLN A 1 72 ? -10.115 6.314 17.037 1.00 91.06 72 GLN A C 1
ATOM 585 O O . GLN A 1 72 ? -9.310 5.636 16.401 1.00 91.06 72 GLN A O 1
ATOM 590 N N . ASN A 1 73 ? -11.119 5.749 17.714 1.00 92.38 73 ASN A N 1
ATOM 591 C CA . ASN A 1 73 ? -11.303 4.301 17.758 1.00 92.38 73 ASN A CA 1
ATOM 592 C C . ASN A 1 73 ? -11.644 3.772 16.353 1.00 92.38 73 ASN A C 1
ATOM 594 O O . ASN A 1 73 ? -12.653 4.168 15.766 1.00 92.38 73 ASN A O 1
ATOM 598 N N . VAL A 1 74 ? -10.810 2.879 15.821 1.00 94.00 74 VAL A N 1
ATOM 599 C CA . VAL A 1 74 ? -10.973 2.246 14.497 1.00 94.00 74 VAL A CA 1
ATOM 600 C C . VAL A 1 74 ? -12.120 1.223 14.440 1.00 94.00 74 VAL A C 1
ATOM 602 O O . VAL A 1 74 ? -12.501 0.781 13.361 1.00 94.00 74 VAL A O 1
ATOM 605 N N . PHE A 1 75 ? -12.722 0.880 15.582 1.00 95.69 75 PHE A N 1
ATOM 606 C CA . PHE A 1 75 ? -13.916 0.031 15.694 1.00 95.69 75 PHE A CA 1
ATOM 607 C C . PHE A 1 75 ? -15.135 0.782 16.238 1.00 95.69 75 PHE A C 1
ATOM 609 O O . PHE A 1 75 ? -16.055 0.171 16.780 1.00 95.69 75 PHE A O 1
ATOM 616 N N . ARG A 1 76 ? -15.153 2.114 16.121 1.00 94.56 76 ARG A N 1
ATOM 617 C CA . ARG A 1 76 ? -16.335 2.919 16.455 1.00 94.56 76 ARG A CA 1
ATOM 618 C C . ARG A 1 76 ? -17.488 2.680 15.460 1.00 94.56 76 ARG A C 1
ATOM 620 O O . ARG A 1 76 ? -17.246 2.218 14.340 1.00 94.56 76 ARG A O 1
ATOM 627 N N . PRO A 1 77 ? -18.732 3.038 15.821 1.00 93.62 77 PRO A N 1
ATOM 628 C CA . PRO A 1 77 ? -19.833 3.096 14.866 1.00 93.62 77 PRO A CA 1
ATOM 629 C C . PRO A 1 77 ? -19.550 4.094 13.732 1.00 93.62 77 PRO A C 1
ATOM 631 O O . PRO A 1 77 ? -18.928 5.134 13.952 1.00 93.62 77 PRO A O 1
ATOM 634 N N . GLY A 1 78 ? -20.046 3.809 12.526 1.00 92.00 78 GLY A N 1
ATOM 635 C CA . GLY A 1 78 ? -19.973 4.736 11.388 1.00 92.00 78 GLY A CA 1
ATOM 636 C C . GLY A 1 78 ? -18.665 4.715 10.589 1.00 92.00 78 GLY A C 1
ATOM 637 O O . GLY A 1 78 ? -18.475 5.578 9.739 1.00 92.00 78 GLY A O 1
ATOM 638 N N . ILE A 1 79 ? -17.771 3.747 10.822 1.00 94.81 79 ILE A 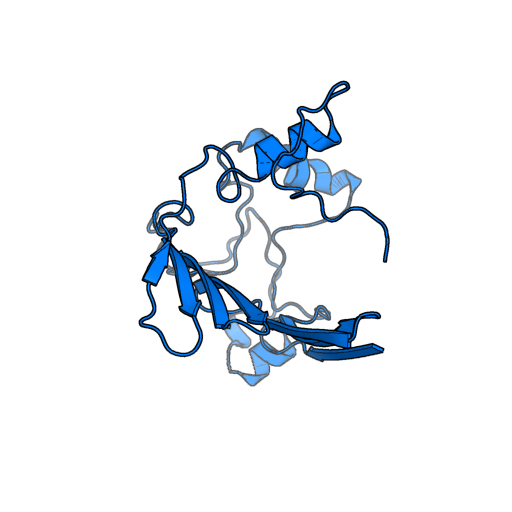N 1
ATOM 639 C CA . ILE A 1 79 ? -16.668 3.468 9.890 1.00 94.81 79 ILE A CA 1
ATOM 640 C C . ILE A 1 79 ? -17.250 2.880 8.606 1.00 94.81 79 ILE A C 1
ATOM 642 O O . ILE A 1 79 ? -17.993 1.903 8.662 1.00 94.81 79 ILE A O 1
ATOM 646 N N . THR A 1 80 ? -16.904 3.472 7.465 1.00 94.50 80 THR A N 1
ATOM 647 C CA . THR A 1 80 ? -17.375 3.038 6.137 1.00 94.50 80 THR A CA 1
ATOM 648 C C . THR A 1 80 ? -16.255 2.937 5.104 1.00 94.50 80 THR A C 1
ATOM 650 O O . THR A 1 80 ? -16.530 2.685 3.937 1.00 94.50 80 THR A O 1
ATOM 653 N N . ILE A 1 81 ? -15.007 3.190 5.503 1.00 95.56 81 ILE A N 1
ATOM 654 C CA . ILE A 1 81 ? -13.848 3.134 4.606 1.00 95.56 81 ILE A CA 1
ATOM 655 C C . ILE A 1 81 ? -13.508 1.666 4.366 1.00 95.56 81 ILE A C 1
ATOM 657 O O . ILE A 1 81 ? -13.367 0.918 5.326 1.00 95.56 81 ILE A O 1
ATOM 661 N N . GLU A 1 82 ? -13.384 1.255 3.111 1.00 97.50 82 GLU A N 1
ATOM 662 C CA . GLU A 1 82 ? -12.975 -0.107 2.766 1.00 97.50 82 GLU A CA 1
ATOM 663 C C . GLU A 1 82 ? -11.528 -0.358 3.212 1.00 97.50 82 GLU A C 1
ATOM 665 O O . GLU A 1 82 ? -10.652 0.485 3.027 1.00 97.50 82 GLU A O 1
ATOM 670 N N . ASP A 1 83 ? -11.278 -1.520 3.811 1.00 96.94 83 ASP A N 1
ATOM 671 C CA . ASP A 1 83 ? -9.958 -1.938 4.300 1.00 96.94 83 ASP A CA 1
ATOM 672 C C . ASP A 1 83 ? -9.392 -3.140 3.529 1.00 96.94 83 ASP A C 1
ATOM 674 O O . ASP A 1 83 ? -8.244 -3.540 3.733 1.00 96.94 83 ASP A O 1
ATOM 678 N N . VAL A 1 84 ? -10.174 -3.663 2.586 1.00 97.81 84 VAL A N 1
ATOM 679 C CA . VAL A 1 84 ? -9.737 -4.551 1.512 1.00 97.81 84 VAL A CA 1
ATOM 680 C C . VAL A 1 84 ? -10.260 -4.043 0.184 1.00 97.81 84 VAL A C 1
ATOM 682 O O . VAL A 1 84 ? -11.410 -3.616 0.078 1.00 97.81 84 VAL A O 1
ATOM 685 N N . MET A 1 85 ? -9.425 -4.140 -0.846 1.00 98.06 85 MET A N 1
ATOM 686 C CA . MET A 1 85 ? -9.810 -3.802 -2.212 1.00 98.06 85 MET A CA 1
ATOM 687 C C . MET A 1 85 ? -9.184 -4.772 -3.208 1.00 98.06 85 MET A C 1
ATOM 689 O O . MET A 1 85 ? -8.073 -5.264 -3.017 1.00 98.06 85 MET A O 1
ATOM 693 N N . SER A 1 86 ? -9.895 -5.023 -4.298 1.00 98.25 86 SER A N 1
ATOM 694 C CA . SER A 1 86 ? -9.420 -5.742 -5.476 1.00 98.25 86 SER A CA 1
ATOM 695 C C . SER A 1 86 ? -9.829 -4.965 -6.718 1.00 98.25 86 SER A C 1
ATOM 697 O O . SER A 1 86 ? -11.010 -4.678 -6.915 1.00 98.25 86 SER A O 1
ATOM 699 N N . VAL A 1 87 ? -8.856 -4.614 -7.555 1.00 98.25 87 VAL A N 1
ATOM 700 C CA . VAL A 1 87 ? -9.061 -3.787 -8.747 1.00 98.25 87 VAL A CA 1
ATOM 701 C C . VAL A 1 87 ? -8.436 -4.465 -9.958 1.00 98.25 87 VAL A C 1
ATOM 703 O O . VAL A 1 87 ? -7.281 -4.884 -9.933 1.00 98.25 87 VAL A O 1
ATOM 706 N N . LEU A 1 88 ? -9.213 -4.540 -11.033 1.00 98.31 88 LEU A N 1
ATOM 707 C CA . LEU A 1 88 ? -8.800 -4.992 -12.352 1.00 98.31 88 LEU A CA 1
ATOM 708 C C . LEU A 1 88 ? -8.863 -3.804 -13.306 1.00 98.31 88 LEU A C 1
ATOM 710 O O . LEU A 1 88 ? -9.921 -3.188 -13.469 1.00 98.31 88 LEU A O 1
ATOM 714 N N . VAL A 1 89 ? -7.743 -3.491 -13.948 1.00 98.12 89 VAL A N 1
ATOM 715 C CA . VAL A 1 89 ? -7.643 -2.400 -14.920 1.00 98.12 89 VAL A CA 1
ATOM 716 C C . VAL A 1 89 ? -7.156 -2.955 -16.248 1.00 98.12 89 VAL A C 1
ATOM 718 O O . VAL A 1 89 ? -6.177 -3.695 -16.302 1.00 98.12 89 VAL A O 1
ATOM 721 N N . ARG A 1 90 ? -7.829 -2.554 -17.327 1.00 97.81 90 ARG A N 1
ATOM 722 C CA . ARG A 1 90 ? -7.322 -2.662 -18.697 1.00 97.81 90 ARG A CA 1
ATOM 723 C C . ARG A 1 90 ? -7.004 -1.266 -19.207 1.00 97.81 90 ARG A C 1
ATOM 725 O O . ARG A 1 90 ? -7.926 -0.448 -19.342 1.00 97.81 90 ARG A O 1
ATOM 732 N N . TYR A 1 91 ? -5.726 -1.010 -19.454 1.00 95.50 91 TYR A N 1
ATOM 733 C CA . TYR A 1 91 ? -5.234 0.233 -20.037 1.00 95.50 91 TYR A CA 1
ATOM 734 C C . TYR A 1 91 ? -5.548 0.300 -21.538 1.00 95.50 91 TYR A C 1
ATOM 736 O O . TYR A 1 91 ? -6.041 -0.658 -22.133 1.00 95.50 91 TYR A O 1
ATOM 744 N N . ARG A 1 92 ? -5.330 1.470 -22.148 1.00 94.75 92 ARG A N 1
ATOM 745 C CA . ARG A 1 92 ? -5.627 1.706 -23.574 1.00 94.75 92 ARG A CA 1
ATOM 746 C C . ARG A 1 92 ? -4.692 0.950 -24.519 1.00 94.75 92 ARG A C 1
ATOM 748 O O . ARG A 1 92 ? -5.052 0.743 -25.669 1.00 94.75 92 ARG A O 1
ATOM 755 N N . ASP A 1 93 ? -3.515 0.582 -24.034 1.00 94.12 93 ASP A N 1
ATOM 756 C CA . ASP A 1 93 ? -2.494 -0.200 -24.730 1.00 94.12 93 ASP A CA 1
ATOM 757 C C . ASP A 1 93 ? -2.633 -1.713 -24.472 1.00 94.12 93 ASP A C 1
ATOM 759 O O . ASP A 1 93 ? -1.690 -2.465 -24.697 1.00 94.12 93 ASP A O 1
ATOM 763 N N . ASP A 1 94 ? -3.792 -2.148 -23.964 1.00 95.00 94 ASP A N 1
ATOM 764 C CA . ASP A 1 94 ? -4.104 -3.525 -23.565 1.00 95.00 94 ASP A CA 1
ATOM 765 C C . ASP A 1 94 ? -3.279 -4.083 -22.389 1.00 95.00 94 ASP A C 1
ATOM 767 O O . ASP A 1 94 ? -3.468 -5.242 -22.003 1.00 95.00 94 ASP A O 1
ATOM 771 N N . THR A 1 95 ? -2.448 -3.264 -21.731 1.00 96.38 95 THR A N 1
ATOM 772 C CA . THR A 1 95 ? -1.806 -3.646 -20.467 1.00 96.38 95 THR A CA 1
ATOM 773 C C . THR A 1 95 ? -2.873 -3.958 -19.411 1.00 96.38 95 THR A C 1
ATOM 775 O O . THR A 1 95 ? -3.870 -3.240 -19.263 1.00 96.38 95 THR A O 1
ATOM 778 N N . LEU A 1 96 ? -2.666 -5.037 -18.650 1.00 97.75 96 LEU A N 1
ATOM 779 C CA . LEU A 1 96 ? -3.556 -5.466 -17.571 1.00 97.75 96 LEU A CA 1
ATOM 780 C C . LEU A 1 96 ? -2.894 -5.260 -16.207 1.00 97.75 96 LEU A C 1
ATOM 782 O O . LEU A 1 96 ? -1.795 -5.757 -15.967 1.00 97.75 96 LEU A O 1
ATOM 786 N N . LEU A 1 97 ? -3.597 -4.593 -15.292 1.00 97.56 97 LEU A N 1
ATOM 787 C CA . LEU A 1 97 ? -3.213 -4.471 -13.886 1.00 97.56 97 LEU A CA 1
ATOM 788 C C . LEU A 1 97 ? -4.212 -5.220 -13.006 1.00 97.56 97 LEU A C 1
ATOM 790 O O . LEU A 1 97 ? -5.424 -5.035 -13.115 1.00 97.56 97 LEU A O 1
ATOM 794 N N . ASN A 1 98 ? -3.662 -6.023 -12.097 1.00 97.88 98 ASN A N 1
ATOM 795 C CA . ASN A 1 98 ? -4.375 -6.613 -10.974 1.00 97.88 98 ASN A CA 1
ATOM 796 C C . ASN A 1 98 ? -3.800 -5.992 -9.701 1.00 97.88 98 ASN A C 1
ATOM 798 O O . ASN A 1 98 ? -2.610 -6.146 -9.428 1.00 97.88 98 ASN A O 1
ATOM 802 N N . TYR A 1 99 ? -4.631 -5.293 -8.939 1.00 97.44 99 TYR A N 1
ATOM 803 C CA . TYR A 1 99 ? -4.245 -4.661 -7.686 1.00 97.44 99 TYR A CA 1
ATOM 804 C C . TYR A 1 99 ? -5.063 -5.246 -6.538 1.00 97.44 99 TYR A C 1
ATOM 806 O O . TYR A 1 99 ? -6.276 -5.414 -6.657 1.00 97.44 99 TYR A O 1
ATOM 814 N N . SER A 1 100 ? -4.394 -5.541 -5.426 1.00 97.38 100 SER A N 1
ATOM 815 C CA . SER A 1 100 ? -5.021 -6.001 -4.192 1.00 97.38 100 SER A CA 1
ATOM 816 C C . SER A 1 100 ? -4.449 -5.221 -3.021 1.00 97.38 100 SER A C 1
ATOM 818 O O . SER A 1 100 ? -3.235 -5.061 -2.919 1.00 97.38 100 SER A O 1
ATOM 820 N N . LEU A 1 101 ? -5.323 -4.799 -2.114 1.00 96.69 101 LEU A N 1
ATOM 821 C CA . LEU A 1 101 ? -4.967 -4.112 -0.879 1.00 96.69 101 LEU A CA 1
ATOM 822 C C . LEU A 1 101 ? -5.603 -4.828 0.309 1.00 96.69 101 LEU A C 1
ATOM 824 O O . LEU A 1 101 ? -6.757 -5.253 0.242 1.00 96.69 101 LEU A O 1
ATOM 828 N N . ASN A 1 102 ? -4.840 -4.933 1.394 1.00 95.94 102 ASN A N 1
ATOM 829 C CA . ASN A 1 102 ? -5.318 -5.352 2.704 1.00 95.94 102 ASN A CA 1
ATOM 830 C C . ASN A 1 102 ? -4.679 -4.444 3.766 1.00 95.94 102 ASN A C 1
ATOM 832 O O . ASN A 1 102 ? -3.488 -4.563 4.049 1.00 95.94 102 ASN A O 1
ATOM 836 N N . ALA A 1 103 ? -5.479 -3.548 4.342 1.00 94.00 103 ALA A N 1
ATOM 837 C CA . ALA A 1 103 ? -5.042 -2.547 5.314 1.00 94.00 103 ALA A CA 1
ATOM 838 C C . ALA A 1 103 ? -4.941 -3.077 6.756 1.00 94.00 103 ALA A C 1
ATOM 840 O O . ALA A 1 103 ? -4.670 -2.309 7.672 1.00 94.00 103 ALA A O 1
ATOM 841 N N . PHE A 1 104 ? -5.166 -4.373 6.976 1.00 91.69 104 PHE A N 1
ATOM 842 C CA . PHE A 1 104 ? -5.046 -5.034 8.279 1.00 91.69 104 PHE A CA 1
ATOM 843 C C . PHE A 1 104 ? -4.100 -6.242 8.224 1.00 91.69 104 PHE A C 1
ATOM 845 O O . PHE A 1 104 ? -4.194 -7.168 9.036 1.00 91.69 104 PHE A O 1
ATOM 852 N N . SER A 1 105 ? -3.180 -6.249 7.254 1.00 90.50 105 SER A N 1
ATOM 853 C CA . SER A 1 105 ? -2.099 -7.230 7.182 1.00 90.50 105 SER A CA 1
ATOM 854 C C . SER A 1 105 ? -1.265 -7.211 8.475 1.00 90.50 105 SER A C 1
ATOM 856 O O . SER A 1 105 ? -1.009 -6.143 9.026 1.00 90.50 105 SER A O 1
ATOM 858 N N . PRO A 1 106 ? -0.795 -8.367 8.980 1.00 85.81 106 PRO A N 1
ATOM 859 C CA . PRO A 1 106 ? 0.043 -8.421 10.182 1.00 85.81 106 PRO A CA 1
ATOM 860 C C . PRO A 1 106 ? 1.454 -7.843 9.979 1.00 85.81 106 PRO A C 1
ATOM 862 O O . PRO A 1 106 ? 2.220 -7.744 10.938 1.00 85.81 106 PRO A O 1
ATOM 865 N N . TYR A 1 107 ? 1.818 -7.497 8.745 1.00 84.44 107 TYR A N 1
ATOM 866 C CA . TYR A 1 107 ? 3.074 -6.851 8.394 1.00 84.44 107 TYR A CA 1
ATOM 867 C C . TYR A 1 107 ? 2.866 -5.830 7.279 1.00 84.44 107 TYR A C 1
ATOM 869 O O . TYR A 1 107 ? 1.953 -5.983 6.457 1.00 84.44 107 TYR A O 1
ATOM 877 N N . GLU A 1 108 ? 3.762 -4.853 7.233 1.00 85.50 108 GLU A N 1
ATOM 878 C CA . GLU A 1 108 ? 3.821 -3.852 6.179 1.00 85.50 108 GLU A CA 1
ATOM 879 C C . GLU A 1 108 ? 4.722 -4.299 5.037 1.00 85.50 108 GLU A C 1
ATOM 881 O O . GLU A 1 108 ? 5.788 -4.895 5.230 1.00 85.50 108 GLU A O 1
ATOM 886 N N . GLY A 1 109 ? 4.290 -3.998 3.822 1.00 90.69 109 GLY A N 1
ATOM 887 C CA . GLY A 1 109 ? 5.053 -4.258 2.621 1.00 90.69 109 GLY A CA 1
ATOM 888 C C . GLY A 1 109 ? 4.147 -4.432 1.419 1.00 90.69 109 GLY A C 1
ATOM 889 O O . GLY A 1 109 ? 2.919 -4.391 1.509 1.00 90.69 109 GLY A O 1
ATOM 890 N N . TYR A 1 110 ? 4.766 -4.663 0.272 1.00 94.06 110 TYR A N 1
ATOM 891 C CA . TYR A 1 110 ? 4.043 -4.902 -0.965 1.00 94.06 110 TYR A CA 1
ATOM 892 C C . TYR A 1 110 ? 4.850 -5.779 -1.908 1.00 94.06 110 TYR A C 1
ATOM 894 O O . TYR A 1 110 ? 6.033 -6.062 -1.714 1.00 94.06 110 TYR A O 1
ATOM 902 N N . THR A 1 111 ? 4.178 -6.256 -2.947 1.00 96.19 111 THR A N 1
ATOM 903 C CA . THR A 1 111 ? 4.823 -6.934 -4.063 1.00 96.19 111 THR A CA 1
ATOM 904 C C . THR A 1 111 ? 4.327 -6.301 -5.347 1.00 96.19 111 THR A C 1
ATOM 906 O O . THR A 1 111 ? 3.123 -6.241 -5.589 1.00 96.19 111 THR A O 1
ATOM 909 N N . ALA A 1 112 ? 5.261 -5.825 -6.160 1.00 97.12 112 ALA A N 1
ATOM 910 C CA . ALA A 1 112 ? 5.010 -5.369 -7.512 1.00 97.12 112 ALA A CA 1
ATOM 911 C C . ALA A 1 112 ? 5.566 -6.406 -8.485 1.00 97.12 112 ALA A C 1
ATOM 913 O O . ALA A 1 112 ? 6.636 -6.982 -8.288 1.00 97.12 112 ALA A O 1
ATOM 914 N N . THR A 1 113 ? 4.821 -6.685 -9.544 1.00 98.12 113 THR A N 1
ATOM 915 C CA . THR A 1 113 ? 5.236 -7.655 -10.549 1.00 98.12 113 THR A CA 1
ATOM 916 C C . THR A 1 113 ? 4.893 -7.138 -11.927 1.00 98.12 113 THR A C 1
ATOM 918 O O . THR A 1 113 ? 3.753 -6.767 -12.190 1.00 98.12 113 THR A O 1
ATOM 921 N N . PHE A 1 114 ? 5.866 -7.226 -12.824 1.00 97.88 114 PHE A N 1
ATOM 922 C CA . PHE A 1 114 ? 5.700 -6.934 -14.238 1.00 97.88 114 PHE A CA 1
ATOM 923 C C . PHE A 1 114 ? 5.973 -8.211 -15.022 1.00 97.88 114 PHE A C 1
ATOM 925 O O . PHE A 1 114 ? 7.017 -8.833 -14.846 1.00 97.88 114 PHE A O 1
ATOM 932 N N . THR A 1 115 ? 5.024 -8.637 -15.852 1.00 98.12 115 THR A N 1
ATOM 933 C CA . THR A 1 115 ? 5.203 -9.769 -16.772 1.00 98.12 115 THR A CA 1
ATOM 934 C C . THR A 1 115 ? 5.066 -9.245 -18.192 1.00 98.12 115 THR A C 1
ATOM 936 O O . THR A 1 115 ? 4.049 -8.642 -18.524 1.00 98.12 115 THR A O 1
ATOM 939 N N . CYS A 1 116 ? 6.094 -9.473 -19.004 1.00 96.31 116 CYS A N 1
ATOM 940 C CA . CYS A 1 116 ? 6.214 -8.967 -20.368 1.00 96.31 116 CYS A CA 1
ATOM 941 C C . CYS A 1 116 ? 6.633 -10.103 -21.319 1.00 96.31 116 CYS A C 1
ATOM 943 O O . CYS A 1 116 ? 6.737 -11.263 -20.928 1.00 96.31 116 CYS A O 1
ATOM 945 N N . ASP A 1 117 ? 6.913 -9.772 -22.577 1.00 96.56 117 ASP A N 1
ATOM 946 C CA . ASP A 1 117 ? 7.261 -10.714 -23.651 1.00 96.56 117 ASP A CA 1
ATOM 947 C C . ASP A 1 117 ? 8.595 -11.467 -23.465 1.00 96.56 117 ASP A C 1
ATOM 949 O O . ASP A 1 117 ? 8.855 -12.456 -24.153 1.00 96.56 117 ASP A O 1
ATOM 953 N N . ARG A 1 118 ? 9.454 -11.011 -22.548 1.00 97.81 118 ARG A N 1
ATOM 954 C CA . ARG A 1 118 ? 10.781 -11.595 -22.281 1.00 97.81 118 ARG A CA 1
ATOM 955 C C . ARG A 1 118 ? 10.943 -12.187 -20.887 1.00 97.81 118 ARG A C 1
ATOM 957 O O . ARG A 1 118 ? 12.032 -12.660 -20.562 1.00 97.81 118 ARG A O 1
ATOM 964 N N . GLY A 1 119 ? 9.888 -12.192 -20.080 1.00 98.25 119 GLY A N 1
ATOM 965 C CA . GLY A 1 119 ? 9.931 -12.749 -18.736 1.00 98.25 119 GLY A CA 1
ATOM 966 C C . GLY A 1 119 ? 9.152 -11.925 -17.723 1.00 98.25 119 GLY A C 1
ATOM 967 O O . GLY A 1 119 ? 8.187 -11.233 -18.050 1.00 98.25 119 GLY A O 1
ATOM 968 N N . ARG A 1 120 ? 9.586 -12.016 -16.468 1.00 98.38 120 ARG A N 1
ATOM 969 C CA . ARG A 1 120 ? 8.924 -11.404 -15.318 1.00 98.38 120 ARG A CA 1
ATOM 970 C C . ARG A 1 120 ? 9.936 -10.758 -14.383 1.00 98.38 120 ARG A C 1
ATOM 972 O O . ARG A 1 120 ? 11.009 -11.307 -14.154 1.00 98.38 120 ARG A O 1
ATOM 979 N N . VAL A 1 121 ? 9.576 -9.611 -13.828 1.00 98.44 121 VAL A N 1
ATOM 980 C CA . VAL A 1 121 ? 10.314 -8.948 -12.752 1.00 98.44 121 VAL A CA 1
ATOM 981 C C . VAL A 1 121 ? 9.416 -8.913 -11.528 1.00 98.44 121 VAL A C 1
ATOM 983 O O . VAL A 1 121 ? 8.253 -8.519 -11.626 1.00 98.44 121 VAL A O 1
ATOM 986 N N . GLU A 1 122 ? 9.952 -9.338 -10.392 1.00 98.31 122 GLU A N 1
ATOM 987 C CA . GLU A 1 122 ? 9.289 -9.291 -9.095 1.00 98.31 122 GLU A CA 1
ATOM 988 C C . GLU A 1 122 ? 10.072 -8.383 -8.165 1.00 98.31 122 GLU A C 1
ATOM 990 O O . GLU A 1 122 ? 11.273 -8.568 -7.964 1.00 98.31 122 GLU A O 1
ATOM 995 N N . TYR A 1 123 ? 9.368 -7.415 -7.598 1.00 96.62 123 TYR A N 1
ATOM 996 C CA . TYR A 1 123 ? 9.871 -6.554 -6.553 1.00 96.62 123 TYR A CA 1
ATOM 997 C C . TYR A 1 123 ? 9.042 -6.764 -5.295 1.00 96.62 123 TYR A C 1
ATOM 999 O O . TYR A 1 123 ? 7.812 -6.701 -5.351 1.00 96.62 123 TYR A O 1
ATOM 1007 N N . ARG A 1 124 ? 9.698 -7.017 -4.167 1.00 95.06 124 ARG A N 1
ATOM 1008 C CA . ARG A 1 124 ? 9.039 -7.215 -2.880 1.00 95.06 124 ARG A CA 1
ATOM 1009 C C . ARG A 1 124 ? 9.686 -6.339 -1.831 1.00 95.06 124 ARG A C 1
ATOM 1011 O O . ARG A 1 124 ? 10.894 -6.410 -1.644 1.00 95.06 124 ARG A O 1
ATOM 1018 N N . GLU A 1 125 ? 8.859 -5.603 -1.105 1.00 90.69 125 GLU A N 1
ATOM 1019 C CA . GLU A 1 125 ? 9.258 -4.905 0.109 1.00 90.69 125 GLU A CA 1
ATOM 1020 C C . GLU A 1 125 ? 8.584 -5.528 1.327 1.00 90.69 125 GLU A C 1
ATOM 1022 O O . GLU A 1 125 ? 7.421 -5.940 1.287 1.00 90.69 125 GLU A O 1
ATOM 1027 N N . PHE A 1 126 ? 9.333 -5.580 2.419 1.00 88.00 126 PHE A N 1
ATOM 1028 C CA . PHE A 1 126 ? 8.869 -5.949 3.746 1.00 88.00 126 PHE A CA 1
ATOM 1029 C C . PHE A 1 126 ? 9.397 -4.911 4.730 1.00 88.00 126 PHE A C 1
ATOM 1031 O O . PHE A 1 126 ? 10.607 -4.716 4.778 1.00 88.00 126 PHE A O 1
ATOM 1038 N N . HIS A 1 127 ? 8.524 -4.241 5.482 1.00 78.38 127 HIS A N 1
ATOM 1039 C CA . HIS A 1 127 ? 8.901 -3.170 6.419 1.00 78.38 127 HIS A CA 1
ATOM 1040 C C . HIS A 1 127 ? 8.743 -3.573 7.891 1.00 78.38 127 HIS A C 1
ATOM 1042 O O . HIS A 1 127 ? 9.014 -2.776 8.777 1.00 78.38 127 HIS A O 1
ATOM 1048 N N . GLY A 1 128 ? 8.349 -4.819 8.176 1.00 68.75 128 GLY A N 1
ATOM 1049 C CA . GLY A 1 128 ? 8.219 -5.324 9.546 1.00 68.75 128 GLY A CA 1
ATOM 1050 C C . GLY A 1 128 ? 6.798 -5.715 9.927 1.00 68.75 128 GLY A C 1
ATOM 1051 O O . GLY A 1 128 ? 5.833 -5.426 9.224 1.00 68.75 128 GLY A O 1
ATOM 1052 N N . ALA A 1 129 ? 6.665 -6.434 11.043 1.00 64.38 129 ALA A N 1
ATOM 1053 C CA . ALA A 1 129 ? 5.360 -6.822 11.567 1.00 64.38 129 ALA A CA 1
ATOM 1054 C C . ALA A 1 129 ? 4.738 -5.665 12.365 1.00 64.38 129 ALA A C 1
ATOM 1056 O O . ALA A 1 129 ? 5.366 -5.170 13.299 1.00 64.38 129 ALA A O 1
ATOM 1057 N N . HIS A 1 130 ? 3.473 -5.326 12.099 1.00 54.94 130 HIS A N 1
ATOM 1058 C CA . HIS A 1 130 ? 2.695 -4.355 12.883 1.00 54.94 130 HIS A CA 1
ATOM 1059 C C . HIS A 1 130 ? 2.213 -4.934 14.223 1.00 54.94 130 HIS A C 1
ATOM 1061 O O . HIS A 1 130 ? 1.120 -4.614 14.699 1.00 54.94 130 HIS A O 1
ATOM 1067 N N . ILE A 1 131 ? 2.971 -5.845 14.842 1.00 46.28 131 ILE A N 1
ATOM 1068 C CA . ILE A 1 131 ? 2.582 -6.364 16.150 1.00 46.28 131 ILE A CA 1
ATOM 1069 C C . ILE A 1 131 ? 2.862 -5.258 17.164 1.00 46.28 131 ILE A C 1
ATOM 1071 O O . ILE A 1 131 ? 3.932 -5.198 17.766 1.00 46.28 131 ILE A O 1
ATOM 1075 N N . VAL A 1 132 ? 1.857 -4.412 17.388 1.00 48.19 132 VAL A N 1
ATOM 1076 C CA . VAL A 1 132 ? 1.740 -3.623 18.608 1.00 48.19 132 VAL A CA 1
ATOM 1077 C C . VAL A 1 132 ? 1.538 -4.630 19.737 1.00 48.19 132 VAL A C 1
ATOM 1079 O O . VAL A 1 132 ? 0.422 -5.037 20.064 1.00 48.19 132 VAL A O 1
ATOM 1082 N N . GLN A 1 133 ? 2.644 -5.142 20.278 1.00 39.03 133 GLN A N 1
ATOM 1083 C CA . GLN A 1 133 ? 2.601 -5.938 21.494 1.00 39.03 133 GLN A CA 1
ATOM 1084 C C . GLN A 1 133 ? 1.981 -5.044 22.570 1.00 39.03 133 GLN A C 1
ATOM 1086 O O . GLN A 1 133 ? 2.452 -3.939 22.809 1.00 39.03 133 GLN A O 1
ATOM 1091 N N . GLY A 1 134 ? 0.907 -5.507 23.216 1.00 36.88 134 GLY A N 1
ATOM 1092 C CA . GLY A 1 134 ? 0.229 -4.763 24.287 1.00 36.88 134 GLY A CA 1
ATOM 1093 C C . GLY A 1 134 ? 1.132 -4.428 25.484 1.00 36.88 134 GLY A C 1
ATOM 1094 O O . GLY A 1 134 ? 0.757 -3.645 26.349 1.00 36.88 134 GLY A O 1
ATOM 1095 N N . SER A 1 135 ? 2.347 -4.969 25.553 1.00 33.94 135 SER A N 1
ATOM 1096 C CA . SER A 1 135 ? 3.371 -4.503 26.476 1.00 33.94 135 SER A CA 1
ATOM 1097 C C . SER A 1 135 ? 4.057 -3.270 25.890 1.00 33.94 135 SER A C 1
ATOM 1099 O O . SER A 1 135 ? 4.538 -3.308 24.766 1.00 33.94 135 SER A O 1
ATOM 1101 N N . GLY A 1 136 ? 4.184 -2.196 26.676 1.00 35.91 136 GLY A N 1
ATOM 1102 C CA . GLY A 1 136 ? 4.973 -0.991 26.361 1.00 35.91 136 GLY A CA 1
ATOM 1103 C C . GLY A 1 136 ? 6.486 -1.225 26.194 1.00 35.91 136 GLY A C 1
ATOM 1104 O O . GLY A 1 136 ? 7.300 -0.396 26.593 1.00 35.91 136 GLY A O 1
ATOM 1105 N N . SER A 1 137 ? 6.872 -2.368 25.633 1.00 33.41 137 SER A N 1
ATOM 1106 C CA . SER A 1 137 ? 8.142 -2.610 24.983 1.00 33.41 137 SER A CA 1
ATOM 1107 C C . SER A 1 137 ? 8.269 -1.636 23.815 1.00 33.41 137 SER A C 1
ATOM 1109 O O . SER A 1 137 ? 7.457 -1.645 22.890 1.00 33.41 137 SER A O 1
ATOM 1111 N N . LYS A 1 138 ? 9.298 -0.786 23.863 1.00 41.31 138 LYS A N 1
ATOM 1112 C CA . LYS A 1 138 ? 9.777 0.023 22.734 1.00 41.31 138 LYS A CA 1
ATOM 1113 C C . LYS A 1 138 ? 10.318 -0.892 21.633 1.00 41.31 138 LYS A C 1
ATOM 1115 O O . LYS A 1 138 ? 11.519 -0.962 21.397 1.00 41.31 138 L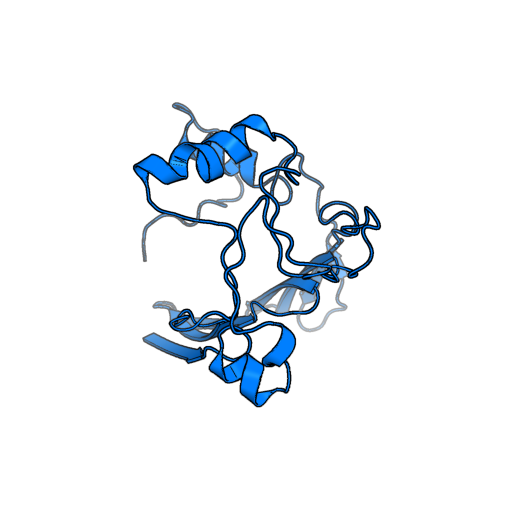YS A O 1
ATOM 1120 N N . SER A 1 139 ? 9.432 -1.632 20.993 1.00 37.41 139 SER A N 1
ATOM 1121 C CA . SER A 1 139 ? 9.742 -2.382 19.795 1.00 37.41 139 SER A CA 1
ATOM 1122 C C . SER A 1 139 ? 8.515 -2.344 18.895 1.00 37.41 139 SER A C 1
ATOM 1124 O O . SER A 1 139 ? 7.887 -3.357 18.612 1.00 37.41 139 SER A O 1
ATOM 1126 N N . LEU A 1 140 ? 8.211 -1.140 18.394 1.00 43.16 140 LEU A N 1
ATOM 1127 C CA . LEU A 1 140 ? 8.118 -1.058 16.941 1.00 43.16 140 LEU A CA 1
ATOM 1128 C C . LEU A 1 140 ? 9.467 -1.599 16.484 1.00 43.16 140 LEU A C 1
ATOM 1130 O O . LEU A 1 140 ? 10.505 -0.992 16.758 1.00 43.16 140 LEU A O 1
ATOM 1134 N N . VAL A 1 141 ? 9.469 -2.847 16.028 1.00 39.75 141 VAL A N 1
ATOM 1135 C CA . VAL A 1 141 ? 10.635 -3.449 15.400 1.00 39.75 141 VAL A CA 1
ATOM 1136 C C . VAL A 1 141 ? 10.884 -2.553 14.211 1.00 39.75 141 VAL A C 1
ATOM 1138 O O . VAL A 1 141 ? 10.164 -2.684 13.237 1.00 39.75 141 VAL A O 1
ATOM 1141 N N . ASP A 1 142 ? 11.772 -1.579 14.404 1.00 44.12 142 ASP A N 1
ATOM 1142 C CA . ASP A 1 142 ? 12.247 -0.586 13.455 1.00 44.12 142 ASP A CA 1
ATOM 1143 C C . ASP A 1 142 ? 11.556 -0.736 12.089 1.00 44.12 142 ASP A C 1
ATOM 1145 O O . ASP A 1 142 ? 11.973 -1.572 11.280 1.00 44.12 142 ASP A O 1
ATOM 1149 N N . GLU A 1 143 ? 10.451 -0.006 11.864 1.00 44.53 143 GLU A N 1
ATOM 1150 C CA . GLU A 1 143 ? 9.734 -0.021 10.571 1.00 44.53 143 GLU A CA 1
ATOM 1151 C C . GLU A 1 143 ? 10.716 0.313 9.421 1.00 44.53 143 GLU A C 1
ATOM 1153 O O . GLU A 1 143 ? 10.537 -0.094 8.275 1.00 44.53 143 GLU A O 1
ATOM 1158 N N . HIS A 1 144 ? 11.848 0.953 9.752 1.00 45.69 144 HIS A N 1
ATOM 1159 C CA . HIS A 1 144 ? 12.976 1.205 8.860 1.00 45.69 144 HIS A CA 1
ATOM 1160 C C . HIS A 1 144 ? 14.151 0.208 8.980 1.00 45.69 144 HIS A C 1
ATOM 1162 O O . HIS A 1 144 ? 14.910 0.053 8.028 1.00 45.69 144 HIS A O 1
ATOM 1168 N N . GLY A 1 145 ? 14.318 -0.503 10.096 1.00 47.66 145 GLY A N 1
ATOM 1169 C CA . GLY A 1 145 ? 15.433 -1.440 10.343 1.00 47.66 145 GLY A CA 1
ATOM 1170 C C . GLY A 1 145 ? 15.119 -2.904 10.050 1.00 47.66 145 GLY A C 1
ATOM 1171 O O . GLY A 1 145 ? 16.027 -3.732 9.971 1.00 47.66 145 GLY A O 1
ATOM 1172 N N . SER A 1 146 ? 13.843 -3.235 9.849 1.00 59.81 146 SER A N 1
ATOM 1173 C CA . SER A 1 146 ? 13.415 -4.512 9.272 1.00 59.81 146 SER A CA 1
ATOM 1174 C C . SER A 1 146 ? 13.070 -4.415 7.784 1.00 59.81 146 SER A C 1
ATOM 1176 O O . SER A 1 146 ? 12.671 -5.424 7.195 1.00 59.81 146 SER A O 1
ATOM 1178 N N . TRP A 1 147 ? 13.305 -3.241 7.180 1.00 75.25 147 TRP A N 1
ATOM 1179 C CA . TRP A 1 147 ? 13.170 -3.016 5.748 1.00 75.25 147 TRP A CA 1
ATOM 1180 C C . TRP A 1 147 ? 14.035 -4.004 4.964 1.00 75.25 147 TRP A C 1
ATOM 1182 O O . TRP A 1 147 ? 15.259 -4.071 5.116 1.00 75.25 147 TRP A O 1
ATOM 1192 N N . LYS A 1 148 ? 13.380 -4.796 4.121 1.00 84.50 148 LYS A N 1
ATOM 1193 C CA . LYS A 1 148 ? 14.014 -5.710 3.178 1.00 84.50 148 LYS A CA 1
ATOM 1194 C C . LYS A 1 148 ? 13.351 -5.541 1.831 1.00 84.50 148 LYS A C 1
ATOM 1196 O O . LYS A 1 148 ? 12.134 -5.689 1.720 1.00 84.50 148 LYS A O 1
ATOM 1201 N N . ALA A 1 149 ? 14.172 -5.274 0.829 1.00 89.44 149 ALA A N 1
ATOM 1202 C CA . ALA A 1 149 ? 13.752 -5.219 -0.553 1.00 89.44 149 ALA A CA 1
ATOM 1203 C C . ALA A 1 149 ? 14.441 -6.325 -1.354 1.00 89.44 149 ALA A C 1
ATOM 1205 O O . ALA A 1 149 ? 15.649 -6.532 -1.243 1.00 89.44 149 ALA A O 1
ATOM 1206 N N . GLU A 1 150 ? 13.661 -7.030 -2.164 1.00 94.56 150 GLU A N 1
ATOM 1207 C CA . GLU A 1 150 ? 14.130 -8.081 -3.061 1.00 94.56 150 GLU A CA 1
ATOM 1208 C C . GLU A 1 150 ? 13.680 -7.742 -4.482 1.00 94.56 150 GLU A C 1
ATOM 1210 O O . GLU A 1 150 ? 12.494 -7.514 -4.723 1.00 94.56 150 GLU A O 1
ATOM 1215 N N . LEU A 1 151 ? 14.625 -7.713 -5.426 1.00 97.19 151 LEU A N 1
ATOM 1216 C CA . LEU A 1 151 ? 14.353 -7.539 -6.850 1.00 97.19 151 LEU A CA 1
ATOM 1217 C C . LEU A 1 151 ? 14.883 -8.754 -7.603 1.00 97.19 151 LEU A C 1
ATOM 1219 O O . LEU A 1 151 ? 16.092 -8.988 -7.662 1.00 97.19 151 LEU A O 1
ATOM 1223 N N . LYS A 1 152 ? 13.972 -9.521 -8.196 1.00 98.31 152 LYS A N 1
ATOM 1224 C CA . LYS A 1 152 ? 14.295 -10.752 -8.911 1.00 98.31 152 LYS A CA 1
ATOM 1225 C C . LYS A 1 152 ? 13.775 -10.710 -10.335 1.00 98.31 152 LYS A C 1
ATOM 1227 O O . LYS A 1 152 ? 12.625 -10.352 -10.589 1.00 98.31 152 LYS A O 1
ATOM 1232 N N . VAL A 1 153 ? 14.632 -11.106 -11.267 1.00 98.50 153 VAL A N 1
ATOM 1233 C CA . VAL A 1 153 ? 14.316 -11.190 -12.690 1.00 98.50 153 VAL A CA 1
ATOM 1234 C C . VAL A 1 153 ? 14.234 -12.656 -13.087 1.00 98.50 153 VAL A C 1
ATOM 1236 O O . VAL A 1 153 ? 15.106 -13.461 -12.763 1.00 98.50 153 VAL A O 1
ATOM 1239 N N . PHE A 1 154 ? 13.177 -12.989 -13.815 1.00 98.56 154 PHE A N 1
ATOM 1240 C CA . PHE A 1 154 ? 12.886 -14.307 -14.358 1.00 98.56 154 PHE A CA 1
ATOM 1241 C C . PHE A 1 154 ? 12.800 -14.193 -15.883 1.00 98.56 154 PHE A C 1
ATOM 1243 O O . PHE A 1 154 ? 11.703 -13.989 -16.417 1.00 98.56 154 PHE A O 1
ATOM 1250 N N . PRO A 1 155 ? 13.929 -14.272 -16.610 1.00 98.50 155 PRO A N 1
ATOM 1251 C CA . PRO A 1 155 ? 13.895 -14.278 -18.063 1.00 98.50 155 PRO A CA 1
ATOM 1252 C C . PRO A 1 155 ? 13.205 -15.542 -18.577 1.00 98.50 155 PRO A C 1
ATOM 1254 O O . PRO A 1 155 ? 13.272 -16.610 -17.964 1.00 98.50 155 PRO A O 1
ATOM 1257 N N . HIS A 1 156 ? 12.579 -15.458 -19.746 1.00 97.69 156 HIS A N 1
ATOM 1258 C CA . HIS A 1 156 ? 12.135 -16.671 -20.419 1.00 97.69 156 HIS A CA 1
ATOM 1259 C C . HIS A 1 156 ? 13.3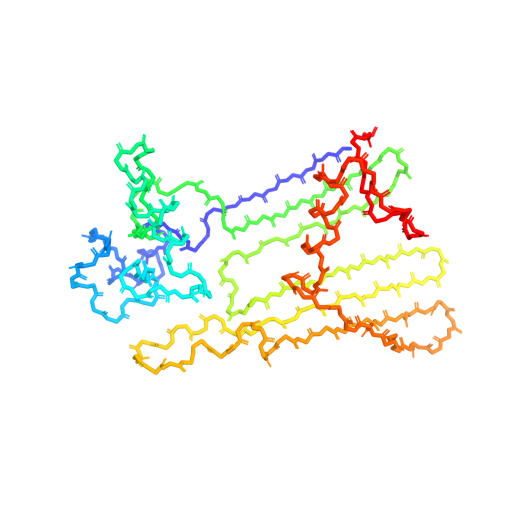35 -17.515 -20.865 1.00 97.69 156 HIS A C 1
ATOM 1261 O O . HIS A 1 156 ? 14.277 -17.010 -21.475 1.00 97.69 156 HIS A O 1
ATOM 1267 N N . PHE A 1 157 ? 13.257 -18.821 -20.593 1.00 97.19 157 PHE A N 1
ATOM 1268 C CA . PHE A 1 157 ? 14.225 -19.832 -21.036 1.00 97.19 157 PHE A CA 1
ATOM 1269 C C . PHE A 1 157 ? 15.651 -19.672 -20.481 1.00 97.19 157 PHE A C 1
ATOM 1271 O O . PHE A 1 157 ? 16.594 -20.195 -21.072 1.00 97.19 157 PHE A O 1
ATOM 1278 N N . GLN A 1 158 ? 15.824 -18.965 -19.362 1.00 97.88 158 GLN A N 1
ATOM 1279 C CA . GLN A 1 158 ? 17.110 -18.818 -18.674 1.00 97.88 158 GLN A CA 1
ATOM 1280 C C . GLN A 1 158 ? 16.915 -18.925 -17.161 1.00 97.88 158 GLN A C 1
ATOM 1282 O O . GLN A 1 158 ? 15.787 -18.866 -16.664 1.00 97.88 158 GLN A O 1
ATOM 1287 N N . ASP A 1 159 ? 18.020 -19.065 -16.434 1.00 98.25 159 ASP A N 1
ATOM 1288 C CA . ASP A 1 159 ? 17.992 -19.070 -14.978 1.00 98.25 159 ASP A CA 1
ATOM 1289 C C . ASP A 1 159 ? 17.627 -17.677 -14.428 1.00 98.25 159 ASP A C 1
ATOM 1291 O O . ASP A 1 159 ? 18.057 -16.653 -14.973 1.00 98.25 159 ASP A O 1
ATOM 1295 N N . PRO A 1 160 ? 16.832 -17.608 -13.345 1.00 98.19 160 PRO A N 1
ATOM 1296 C CA . PRO A 1 160 ? 16.512 -16.347 -12.697 1.00 98.19 160 PRO A CA 1
ATOM 1297 C C . PRO A 1 160 ? 17.727 -15.782 -11.958 1.00 98.19 160 PRO A C 1
ATOM 1299 O O . PRO A 1 160 ? 18.574 -16.527 -11.465 1.00 98.19 160 PRO A O 1
ATOM 1302 N N . TYR A 1 161 ? 17.768 -14.462 -11.803 1.00 98.31 161 TYR A N 1
ATOM 1303 C CA . TYR A 1 161 ? 18.833 -13.778 -11.073 1.00 98.31 161 TYR A CA 1
ATOM 1304 C C . TYR A 1 161 ? 18.292 -12.629 -10.222 1.00 98.31 161 TYR A C 1
ATOM 1306 O O . TYR A 1 161 ? 17.242 -12.049 -10.507 1.00 98.31 161 TYR A O 1
ATOM 1314 N N . GLU A 1 162 ? 19.017 -12.315 -9.154 1.00 97.75 162 GLU A N 1
ATOM 1315 C CA . GLU A 1 162 ? 18.728 -11.181 -8.279 1.00 97.75 162 GLU A CA 1
ATOM 1316 C C . GLU A 1 162 ? 19.457 -9.933 -8.773 1.00 97.75 162 GLU A C 1
ATOM 1318 O O . GLU A 1 162 ? 20.590 -9.998 -9.257 1.00 97.75 162 GLU A O 1
ATOM 1323 N N . VAL A 1 163 ? 18.797 -8.787 -8.652 1.00 96.62 163 VAL A N 1
ATOM 1324 C CA . VAL A 1 163 ? 19.365 -7.480 -8.975 1.00 96.62 163 VAL A CA 1
ATOM 1325 C C . VAL A 1 163 ? 19.630 -6.752 -7.669 1.00 96.62 163 VAL A C 1
ATOM 1327 O O . VAL A 1 163 ? 18.734 -6.599 -6.840 1.00 96.62 163 VAL A O 1
ATOM 1330 N N . GLN A 1 164 ? 20.866 -6.288 -7.489 1.00 92.88 164 GLN A N 1
ATOM 1331 C CA . GLN A 1 164 ? 21.199 -5.453 -6.343 1.00 92.88 164 GLN A CA 1
ATOM 1332 C C . GLN A 1 164 ? 20.475 -4.115 -6.440 1.00 92.88 164 GLN A C 1
ATOM 1334 O O . GLN A 1 164 ? 20.533 -3.433 -7.465 1.00 92.88 164 GLN A O 1
ATOM 1339 N N . ILE A 1 165 ? 19.820 -3.744 -5.348 1.00 87.75 165 ILE A N 1
ATOM 1340 C CA . ILE A 1 165 ? 19.070 -2.500 -5.245 1.00 87.75 165 ILE A CA 1
ATOM 1341 C C . ILE A 1 165 ? 19.971 -1.483 -4.551 1.00 87.75 165 ILE A C 1
ATOM 1343 O O . ILE A 1 165 ? 20.384 -1.728 -3.414 1.00 87.75 165 ILE A O 1
ATOM 1347 N N . PRO A 1 166 ? 20.334 -0.374 -5.214 1.00 83.12 166 PRO A N 1
ATOM 1348 C CA . PRO A 1 166 ? 21.157 0.640 -4.584 1.00 83.12 166 PRO A CA 1
ATOM 1349 C C . PRO A 1 166 ? 20.375 1.295 -3.447 1.00 83.12 166 PRO A C 1
ATOM 1351 O O . PRO A 1 166 ? 19.229 1.709 -3.619 1.00 83.12 166 PRO A O 1
ATOM 1354 N N . PHE A 1 167 ? 21.013 1.405 -2.286 1.00 77.75 167 PHE A N 1
ATOM 1355 C CA . PHE A 1 167 ? 20.457 2.166 -1.179 1.00 77.75 167 PHE A CA 1
ATOM 1356 C C . PHE A 1 167 ? 20.442 3.656 -1.535 1.00 77.75 167 PHE A C 1
ATOM 1358 O O . PHE A 1 167 ? 21.437 4.181 -2.039 1.00 77.75 167 PHE A O 1
ATOM 1365 N N . SER A 1 168 ? 19.326 4.327 -1.261 1.00 78.88 168 SER A N 1
ATOM 1366 C CA . SER A 1 168 ? 19.200 5.780 -1.380 1.00 78.88 168 SER A CA 1
ATOM 1367 C C . SER A 1 168 ? 18.826 6.363 -0.021 1.00 78.88 168 SER A C 1
ATOM 1369 O O . SER A 1 168 ? 18.016 5.790 0.705 1.00 78.88 168 SER A O 1
ATOM 1371 N N . GLU A 1 169 ? 19.436 7.491 0.334 1.00 79.12 169 GLU A N 1
ATOM 1372 C CA . GLU A 1 169 ? 19.142 8.186 1.587 1.00 79.12 169 GLU A CA 1
ATOM 1373 C C . GLU A 1 169 ? 17.806 8.938 1.506 1.00 79.12 169 GLU A C 1
ATOM 1375 O O . GLU A 1 169 ? 17.450 9.486 0.463 1.00 79.12 169 GLU A O 1
ATOM 1380 N N . GLY A 1 170 ? 17.090 9.004 2.630 1.00 80.38 170 GLY A N 1
ATOM 1381 C CA . GLY A 1 170 ? 15.817 9.717 2.758 1.00 80.38 170 GLY A CA 1
ATOM 1382 C C . GLY A 1 170 ? 14.614 8.803 2.998 1.00 80.38 170 GLY A C 1
ATOM 1383 O O . GLY A 1 170 ? 14.733 7.579 3.048 1.00 80.38 170 GLY A O 1
ATOM 1384 N N . GLY A 1 171 ? 13.442 9.416 3.174 1.00 72.69 171 GLY A N 1
ATOM 1385 C CA . GLY A 1 171 ? 12.182 8.702 3.398 1.00 72.69 171 GLY A CA 1
ATOM 1386 C C . GLY A 1 171 ? 11.739 7.880 2.184 1.00 72.69 171 GLY A C 1
ATOM 1387 O O . GLY A 1 171 ? 12.122 8.173 1.047 1.00 72.69 171 GLY A O 1
ATOM 1388 N N . HIS A 1 172 ? 10.964 6.822 2.445 1.00 77.62 172 HIS A N 1
ATOM 1389 C CA . HIS A 1 172 ? 10.425 5.895 1.437 1.00 77.62 172 HIS A CA 1
ATOM 1390 C C . HIS A 1 172 ? 11.498 5.331 0.487 1.00 77.62 172 HIS A C 1
A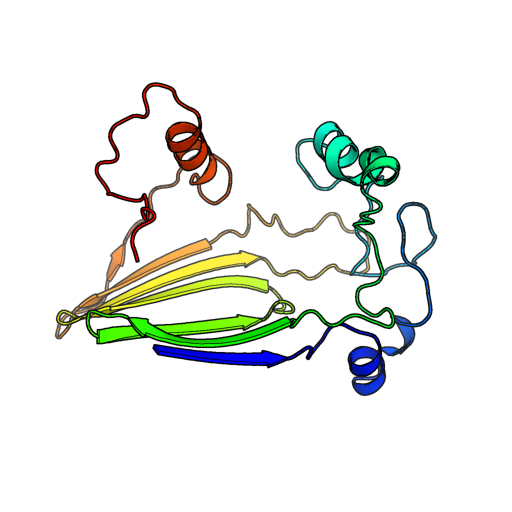TOM 1392 O O . HIS A 1 172 ? 11.377 5.409 -0.735 1.00 77.62 172 HIS A O 1
ATOM 1398 N N . GLY A 1 173 ? 12.596 4.814 1.051 1.00 77.25 173 GLY A N 1
ATOM 1399 C CA . GLY A 1 173 ? 13.703 4.242 0.272 1.00 77.25 173 GLY A CA 1
ATOM 1400 C C . GLY A 1 173 ? 14.473 5.274 -0.561 1.00 77.25 173 GLY A C 1
ATOM 1401 O O . GLY A 1 173 ? 15.028 4.927 -1.601 1.00 77.25 173 GLY A O 1
ATOM 1402 N N . GLY A 1 174 ? 14.467 6.543 -0.135 1.00 83.69 174 GLY A N 1
ATOM 1403 C CA . GLY A 1 174 ? 15.093 7.672 -0.829 1.00 83.69 174 GLY A CA 1
ATOM 1404 C C . GLY A 1 174 ? 14.256 8.288 -1.953 1.00 83.69 174 GLY A C 1
ATOM 1405 O O . GLY A 1 174 ? 14.761 9.122 -2.707 1.00 83.69 174 GLY A O 1
ATOM 1406 N N . GLY A 1 175 ? 12.977 7.915 -2.071 1.00 85.56 175 GLY A N 1
ATOM 1407 C CA . GLY A 1 175 ? 12.047 8.524 -3.023 1.00 85.56 175 GLY A CA 1
ATOM 1408 C C . GLY A 1 175 ? 11.655 9.960 -2.658 1.00 85.56 175 GLY A C 1
ATOM 1409 O O . GLY A 1 175 ? 11.514 10.795 -3.554 1.00 85.56 175 GLY A O 1
ATOM 1410 N N . ASP A 1 176 ? 11.532 10.273 -1.363 1.00 87.31 176 ASP A N 1
ATOM 1411 C CA . ASP A 1 176 ? 11.023 11.576 -0.911 1.00 87.31 176 ASP A CA 1
ATOM 1412 C C . ASP A 1 176 ? 11.889 12.764 -1.357 1.00 87.31 176 ASP A C 1
ATOM 1414 O O . ASP A 1 176 ? 11.324 13.711 -1.912 1.00 87.31 176 ASP A O 1
ATOM 1418 N N . PRO A 1 177 ? 13.230 12.759 -1.182 1.00 89.06 177 PRO A N 1
ATOM 1419 C CA . PRO A 1 177 ? 14.056 13.886 -1.614 1.00 89.06 177 PRO A CA 1
ATOM 1420 C C . PRO A 1 177 ? 13.967 14.122 -3.123 1.00 89.06 177 PRO A C 1
ATOM 1422 O O . PRO A 1 177 ? 13.852 15.263 -3.563 1.00 89.06 177 PRO A O 1
ATOM 1425 N N . LEU A 1 178 ? 13.951 13.043 -3.912 1.00 88.19 178 LEU A N 1
ATOM 1426 C CA . LEU A 1 178 ? 13.838 13.110 -5.367 1.00 88.19 178 LEU A CA 1
ATOM 1427 C C . LEU A 1 178 ? 12.483 13.678 -5.798 1.00 88.19 178 LEU A C 1
ATOM 1429 O O . LEU A 1 178 ? 12.427 14.541 -6.671 1.00 88.19 178 LEU A O 1
ATOM 1433 N N . LEU A 1 179 ? 11.392 13.218 -5.177 1.00 88.69 179 LEU A N 1
ATOM 1434 C CA . LEU A 1 179 ? 10.046 13.715 -5.451 1.00 88.69 179 LEU A CA 1
ATOM 1435 C C . LEU A 1 179 ? 9.927 15.203 -5.102 1.00 88.69 179 LEU A C 1
ATOM 1437 O O . LEU A 1 179 ? 9.433 15.991 -5.908 1.00 88.69 179 LEU A O 1
ATOM 1441 N N . GLN A 1 180 ? 10.404 15.597 -3.920 1.00 90.50 180 GLN A N 1
ATOM 1442 C CA . GLN A 1 180 ? 10.378 16.989 -3.478 1.00 90.50 180 GLN A CA 1
ATOM 1443 C C . GLN A 1 180 ? 11.219 17.888 -4.387 1.00 90.50 180 GLN A C 1
ATOM 1445 O O . GLN A 1 180 ? 10.761 18.966 -4.760 1.00 90.50 180 GLN A O 1
ATOM 1450 N N . GLU A 1 181 ? 12.412 17.447 -4.792 1.00 90.94 181 GLU A N 1
ATOM 1451 C CA . GLU A 1 181 ? 13.268 18.208 -5.701 1.00 90.94 181 GLU A CA 1
ATOM 1452 C C . GLU A 1 181 ? 12.608 18.389 -7.076 1.00 90.94 181 GLU A C 1
ATOM 1454 O O . GLU A 1 181 ? 12.621 19.493 -7.615 1.00 90.94 181 GLU A O 1
ATOM 1459 N N . GLN A 1 182 ? 11.960 17.351 -7.615 1.00 88.88 182 GLN A N 1
ATOM 1460 C CA . GLN A 1 182 ? 11.236 17.446 -8.889 1.00 88.88 182 GLN A CA 1
ATOM 1461 C C . GLN A 1 182 ? 10.002 18.366 -8.821 1.00 88.88 182 GLN A C 1
ATOM 1463 O O . GLN A 1 182 ? 9.680 19.008 -9.819 1.00 88.88 182 GLN A O 1
ATOM 1468 N N . ILE A 1 183 ? 9.313 18.449 -7.675 1.00 88.56 183 ILE A N 1
ATOM 1469 C CA . ILE A 1 183 ? 8.096 19.270 -7.512 1.00 88.56 183 ILE A CA 1
ATOM 1470 C C . ILE A 1 183 ? 8.418 20.728 -7.162 1.00 88.56 183 ILE A C 1
ATOM 1472 O O . ILE A 1 183 ? 7.789 21.642 -7.694 1.00 88.56 183 ILE A O 1
ATOM 1476 N N . PHE A 1 184 ? 9.348 20.954 -6.232 1.00 92.50 184 PHE A N 1
ATOM 1477 C CA . PHE A 1 184 ? 9.542 22.263 -5.602 1.00 92.50 184 PHE A CA 1
ATOM 1478 C C . PHE A 1 184 ? 10.766 23.025 -6.115 1.00 92.50 184 PHE A C 1
ATOM 1480 O O . PHE A 1 184 ? 10.860 24.234 -5.886 1.00 92.50 184 PHE A O 1
ATOM 1487 N N . SER A 1 185 ? 11.701 22.369 -6.809 1.00 92.19 185 SER A N 1
ATOM 1488 C CA . SER A 1 185 ? 12.830 23.078 -7.411 1.00 92.19 185 SER A CA 1
ATOM 1489 C C . SER A 1 185 ? 12.366 23.934 -8.588 1.00 92.19 185 SER A C 1
ATOM 1491 O O . SER A 1 185 ? 11.659 23.472 -9.479 1.00 92.19 185 SER A O 1
ATOM 1493 N N . LEU A 1 186 ? 12.840 25.181 -8.648 1.00 93.31 186 LEU A N 1
ATOM 1494 C CA . LEU A 1 186 ? 12.684 26.036 -9.834 1.00 93.31 186 LEU A CA 1
ATOM 1495 C C . LEU A 1 186 ? 13.513 25.533 -11.029 1.00 93.31 186 LEU A C 1
ATOM 1497 O O . LEU A 1 186 ? 13.360 26.019 -12.149 1.00 93.31 186 LEU A O 1
ATOM 1501 N N . SER A 1 187 ? 14.448 24.613 -10.797 1.00 93.44 187 SER A N 1
ATOM 1502 C CA . SER A 1 187 ? 15.318 24.017 -11.811 1.00 93.44 187 SER A CA 1
ATOM 1503 C C . SER A 1 187 ? 15.602 22.563 -11.427 1.00 93.44 187 SER A C 1
ATOM 1505 O O . SER A 1 187 ? 16.687 22.267 -10.922 1.00 93.44 187 SER A O 1
ATOM 1507 N N . PRO A 1 188 ? 14.615 21.663 -11.581 1.00 89.19 188 PRO A N 1
ATOM 1508 C CA . PRO A 1 188 ? 14.774 20.270 -11.194 1.00 89.19 188 PRO A CA 1
ATOM 1509 C C . PRO A 1 188 ? 15.859 19.598 -12.052 1.00 89.19 188 PRO A C 1
ATOM 1511 O O . PRO A 1 188 ? 15.971 19.895 -13.249 1.00 89.19 188 PRO A O 1
ATOM 1514 N N . PRO A 1 189 ? 16.678 18.705 -11.471 1.00 87.56 189 PRO A N 1
ATOM 1515 C CA . PRO A 1 189 ? 17.687 17.980 -12.226 1.00 87.56 189 PRO A CA 1
ATOM 1516 C C . PRO A 1 189 ? 17.033 17.064 -13.262 1.00 87.56 189 PRO A C 1
ATOM 1518 O O . PRO A 1 189 ? 15.880 16.649 -13.122 1.00 87.56 189 PRO A O 1
ATOM 1521 N N . ALA A 1 190 ? 17.791 16.716 -14.302 1.00 89.25 190 ALA A N 1
ATOM 1522 C CA . ALA A 1 190 ? 17.338 15.740 -15.281 1.00 89.25 190 ALA A CA 1
ATOM 1523 C C . ALA A 1 190 ? 17.030 14.400 -14.597 1.00 89.25 190 ALA A C 1
ATOM 1525 O O . ALA A 1 190 ? 17.795 13.935 -13.751 1.00 89.25 190 ALA A O 1
ATOM 1526 N N . ASP A 1 191 ? 15.931 13.770 -15.004 1.00 86.62 191 ASP A N 1
ATOM 1527 C CA . ASP A 1 191 ? 15.542 12.449 -14.533 1.00 86.62 191 ASP A CA 1
ATOM 1528 C C . ASP A 1 191 ? 15.920 11.381 -15.576 1.00 86.62 191 ASP A C 1
ATOM 1530 O O . ASP A 1 191 ? 15.130 11.090 -16.478 1.00 86.62 191 ASP A O 1
ATOM 1534 N N . PRO A 1 192 ? 17.127 10.787 -15.494 1.00 87.62 192 PRO A N 1
ATOM 1535 C CA . PRO A 1 192 ? 17.607 9.844 -16.503 1.00 87.62 192 PRO A CA 1
ATOM 1536 C C . PRO A 1 192 ? 16.793 8.547 -16.557 1.00 87.62 192 PRO A C 1
ATOM 1538 O O . PRO A 1 192 ? 16.930 7.789 -17.514 1.00 87.62 192 PRO A O 1
ATOM 1541 N N . TRP A 1 193 ? 15.984 8.267 -15.533 1.00 85.31 193 TRP A N 1
ATOM 1542 C CA . TRP A 1 193 ? 15.200 7.037 -15.420 1.00 85.31 193 TRP A CA 1
ATOM 1543 C C . TRP A 1 193 ? 13.713 7.251 -15.700 1.00 85.31 193 TRP A C 1
ATOM 1545 O O . TRP A 1 193 ? 12.956 6.290 -15.613 1.00 85.31 193 TRP A O 1
ATOM 1555 N N . ALA A 1 194 ? 13.299 8.481 -16.040 1.00 86.94 194 ALA A N 1
ATOM 1556 C CA . ALA A 1 194 ? 11.906 8.833 -16.320 1.00 86.94 194 ALA A CA 1
ATOM 1557 C C . ALA A 1 194 ? 10.925 8.291 -15.254 1.00 86.94 194 ALA A C 1
ATOM 1559 O O . ALA A 1 194 ? 9.884 7.721 -15.568 1.00 86.94 194 ALA A O 1
ATOM 1560 N N . ARG A 1 195 ? 11.290 8.459 -13.978 1.00 84.31 195 ARG A N 1
ATOM 1561 C CA . ARG A 1 195 ? 10.536 8.037 -12.788 1.00 84.31 195 ARG A CA 1
ATOM 1562 C C . ARG A 1 195 ? 9.226 8.802 -12.628 1.00 84.31 195 ARG A C 1
ATOM 1564 O O . ARG A 1 195 ? 8.305 8.299 -11.991 1.00 84.31 195 ARG A O 1
ATOM 1571 N N . SER A 1 196 ? 9.135 10.015 -13.173 1.00 81.12 196 SER A N 1
ATOM 1572 C CA . SER A 1 196 ? 7.886 10.776 -13.163 1.00 81.12 196 SER A CA 1
ATOM 1573 C C . SER A 1 196 ? 6.809 10.064 -13.984 1.00 81.12 196 SER A C 1
ATOM 1575 O O . SER A 1 196 ? 6.945 9.897 -15.194 1.00 81.12 196 SER A O 1
ATOM 1577 N N . ALA A 1 197 ? 5.704 9.702 -13.332 1.00 72.81 197 ALA A N 1
ATOM 1578 C CA . ALA A 1 197 ? 4.557 9.061 -13.977 1.00 72.81 197 ALA A CA 1
ATOM 1579 C C . ALA A 1 197 ? 3.769 10.002 -14.918 1.00 72.81 197 ALA A C 1
ATOM 1581 O O . ALA A 1 197 ? 2.858 9.557 -15.614 1.00 72.81 197 ALA A O 1
ATOM 1582 N N . GLY A 1 198 ? 4.104 11.299 -14.960 1.00 69.06 198 GLY A N 1
ATOM 1583 C CA . GLY A 1 198 ? 3.366 12.300 -15.730 1.00 69.06 198 GLY A CA 1
ATOM 1584 C C . GLY A 1 198 ? 1.931 12.519 -15.224 1.00 69.06 198 GLY A C 1
ATOM 1585 O O . GLY A 1 198 ? 1.561 12.100 -14.132 1.00 69.06 198 GLY A O 1
ATOM 1586 N N . HIS A 1 199 ? 1.117 13.224 -16.014 1.00 62.06 199 HIS A N 1
ATOM 1587 C CA . HIS A 1 199 ? -0.307 13.493 -15.730 1.00 62.06 199 HIS A CA 1
ATOM 1588 C C . HIS A 1 199 ? -1.232 13.035 -16.872 1.00 62.06 199 HIS A C 1
ATOM 1590 O O . HIS A 1 199 ? -2.440 13.269 -16.844 1.00 62.06 199 HIS A O 1
ATOM 1596 N N . SER A 1 200 ? -0.663 12.428 -17.914 1.00 51.94 200 SER A N 1
ATOM 1597 C CA . SER A 1 200 ? -1.374 12.024 -19.124 1.00 51.94 200 SER A CA 1
ATOM 1598 C C . SER A 1 200 ? -1.867 10.586 -18.972 1.00 51.94 200 SER A C 1
ATOM 1600 O O . SER A 1 200 ? -1.060 9.680 -18.790 1.00 51.94 200 SER A O 1
ATOM 1602 N N . CYS A 1 201 ? -3.185 10.389 -19.039 1.00 40.31 201 CYS A N 1
ATOM 1603 C CA . CYS A 1 201 ? -3.828 9.072 -19.139 1.00 40.31 201 CYS A CA 1
ATOM 1604 C C . CYS A 1 201 ? -3.871 8.574 -20.584 1.00 40.31 201 CYS A C 1
ATOM 1606 O O . CYS A 1 201 ? -4.116 9.424 -21.475 1.00 40.31 201 CYS A O 1
#